Protein AF-A0A9X8DKM7-F1 (afdb_monomer_lite)

Sequence (330 aa):
ERARVASAEARERQKAAEVARRQEEDAAMTLKHSLSTLDSMKTKDLVRKQELALAKEKDKTAAQSKALAEHHAAIKMQGWGRKQLARRRIARIRKEQHAALDALKNEEQRAVLKAKQDKEHARLKMQMLLDEEARAQEQEVRELQLMLKQKELREKQRVEQKKHKDLAARKIQAAGRRYVARRELKQMQRQMEFERQKREKAAKDAAAADVQDEWVEYWDENAQASYYFNIRTQEASWTKPGYTNPTEVAAQLLSYSTALTAHDFQQDNYGASYSPDKGDDVGYFDAGGHYHYYDTTNDTTPSDGWAQYKDEQSGAAYYYNHFTGERYWA

Foldseek 3Di:
DVVVVVVVVVVVVVVVVVVVVVVVVVVVVVVVVVVVVVVVVVVVVVLVVVVVVLVVVVVVLVVVVVVLVVVVVVVVVVVVVVVVVVVVVVVVVVVVLVVVLVPDPDPVVSVVSVVVVVVVVVVVVVVVVVVVVVVVVVVVVVVVVSVVVVVVSVVVVVVSVVVVVVSVVVVVVVVVVVVVVVVVVVVVVVVVVVVVVVVVVVVVVVVLVVVQVQWDWDADPVLRAIWIAGPVVRDIGSDRPSDPPVVVVVVSVVVSPPVDDDDDDDDDDDDDDDDPPDDPWDWDADPVRDTDTDDPPDPDDDPQQKDWDADPVPRFIKIAGPVPRDIGTD

pLDDT: mean 75.58, std 15.11, range [30.59, 92.81]

Organism: Aphanomyces astaci (NCBI:txid112090)

Radius of gyration: 51.84 Å; chains: 1; bounding box: 100×77×155 Å

Structure (mmCIF, N/CA/C/O backbone):
data_AF-A0A9X8DKM7-F1
#
_entry.id   AF-A0A9X8DKM7-F1
#
loop_
_atom_site.group_PDB
_atom_site.id
_atom_site.type_symbol
_atom_site.label_atom_id
_atom_site.label_alt_id
_atom_site.label_comp_id
_atom_site.label_asym_id
_atom_site.label_entity_id
_atom_site.label_seq_id
_atom_site.pdbx_PDB_ins_code
_atom_site.Cartn_x
_atom_site.Cartn_y
_atom_site.Cartn_z
_atom_site.occupancy
_atom_site.B_iso_or_equiv
_atom_site.auth_seq_id
_atom_site.auth_comp_id
_atom_site.auth_asym_id
_atom_site.auth_atom_id
_atom_site.pdbx_PDB_model_num
ATOM 1 N N . GLU A 1 1 ? -49.975 -25.845 62.219 1.00 54.06 1 GLU A N 1
ATOM 2 C CA . GLU A 1 1 ? -48.549 -26.118 61.907 1.00 54.06 1 GLU A CA 1
ATOM 3 C C . GLU A 1 1 ? -48.289 -26.561 60.467 1.00 54.06 1 GLU A C 1
ATOM 5 O O . GLU A 1 1 ? -47.499 -25.907 59.802 1.00 54.06 1 GLU A O 1
ATOM 10 N N . ARG A 1 2 ? -48.985 -27.577 59.928 1.00 55.31 2 ARG A N 1
ATOM 11 C CA . ARG A 1 2 ? -48.775 -28.061 58.541 1.00 55.31 2 ARG A CA 1
ATOM 12 C C . ARG A 1 2 ? -48.868 -26.979 57.448 1.00 55.31 2 ARG A C 1
ATOM 14 O O . ARG A 1 2 ? -48.038 -26.958 56.550 1.00 55.31 2 ARG A O 1
ATOM 21 N N . ALA A 1 3 ? -49.806 -26.033 57.560 1.00 59.06 3 ALA A N 1
ATOM 22 C CA . ALA A 1 3 ? -49.922 -24.906 56.621 1.00 59.06 3 ALA A CA 1
ATOM 23 C C . ALA A 1 3 ? -48.739 -23.913 56.695 1.00 59.06 3 ALA A C 1
ATOM 25 O O . ALA A 1 3 ? -48.371 -23.310 55.691 1.00 59.06 3 ALA A O 1
ATOM 26 N N . ARG A 1 4 ? -48.104 -23.769 57.869 1.00 57.31 4 ARG A N 1
ATOM 27 C CA . ARG A 1 4 ? -46.930 -22.900 58.067 1.00 57.31 4 ARG A CA 1
ATOM 28 C C . ARG A 1 4 ? -45.662 -23.529 57.494 1.00 57.31 4 ARG A C 1
ATOM 30 O O . ARG A 1 4 ? -44.896 -22.835 56.836 1.00 57.31 4 ARG A O 1
ATOM 37 N N . VAL A 1 5 ? -45.483 -24.836 57.690 1.00 65.75 5 VAL A N 1
ATOM 38 C CA . VAL A 1 5 ? -44.368 -25.596 57.100 1.00 65.75 5 VAL A CA 1
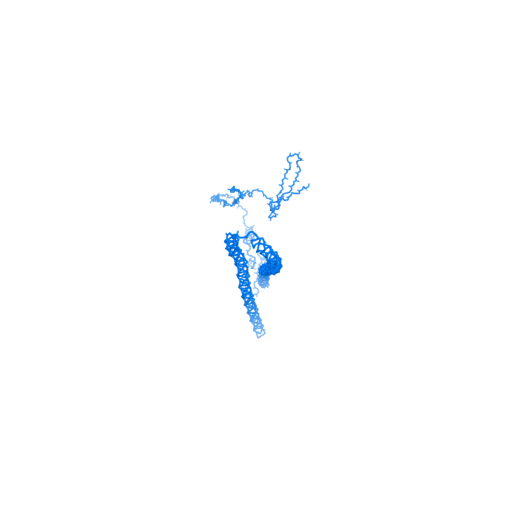ATOM 39 C C . VAL A 1 5 ? -44.466 -25.586 55.572 1.00 65.75 5 VAL A C 1
ATOM 41 O O . VAL A 1 5 ? -43.490 -25.265 54.905 1.00 65.75 5 VAL A O 1
ATOM 44 N N . ALA A 1 6 ? -45.668 -25.785 55.018 1.00 64.56 6 ALA A N 1
ATOM 45 C CA . ALA A 1 6 ? -45.905 -25.691 53.575 1.00 64.56 6 ALA A CA 1
ATOM 46 C C . ALA A 1 6 ? -45.611 -24.286 53.003 1.00 64.56 6 ALA A C 1
ATOM 48 O O . ALA A 1 6 ? -45.046 -24.159 51.919 1.00 64.56 6 ALA A O 1
ATOM 49 N N . SER A 1 7 ? -45.943 -23.222 53.744 1.00 70.38 7 SER A N 1
ATOM 50 C CA . SER A 1 7 ? -45.613 -21.833 53.384 1.00 70.38 7 SER A CA 1
ATOM 51 C C . SER A 1 7 ? -44.103 -21.551 53.435 1.00 70.38 7 SER A C 1
ATOM 53 O O . SER A 1 7 ? -43.576 -20.836 52.582 1.00 70.38 7 SER A O 1
ATOM 55 N N . ALA A 1 8 ? -43.389 -22.096 54.423 1.00 71.75 8 ALA A N 1
ATOM 56 C CA . ALA A 1 8 ? -41.939 -21.940 54.547 1.00 71.75 8 ALA A CA 1
ATOM 57 C C . ALA A 1 8 ? -41.186 -22.693 53.435 1.00 71.75 8 ALA A C 1
ATOM 59 O O . ALA A 1 8 ? -40.309 -22.117 52.793 1.00 71.75 8 ALA A O 1
ATOM 60 N N . GLU A 1 9 ? -41.590 -23.929 53.131 1.00 75.38 9 GLU A N 1
ATOM 61 C CA . GLU A 1 9 ? -41.038 -24.709 52.016 1.00 75.38 9 GLU A CA 1
ATOM 62 C C . GLU A 1 9 ? -41.303 -24.056 50.652 1.00 75.38 9 GLU A C 1
ATOM 64 O O . GLU A 1 9 ? -40.443 -24.083 49.770 1.00 75.38 9 GLU A O 1
ATOM 69 N N . ALA A 1 10 ? -42.470 -23.430 50.464 1.00 75.69 10 ALA A N 1
ATOM 70 C CA . ALA A 1 10 ? -42.774 -22.684 49.245 1.00 75.69 10 ALA A CA 1
ATOM 71 C C . ALA A 1 10 ? -41.853 -21.461 49.070 1.00 75.69 10 ALA A C 1
ATOM 73 O O . ALA A 1 10 ? -41.375 -21.211 47.963 1.00 75.69 10 ALA A O 1
ATOM 74 N N . ARG A 1 11 ? -41.548 -20.736 50.157 1.00 77.00 11 ARG A N 1
ATOM 75 C CA . ARG A 1 11 ? -40.603 -19.602 50.148 1.00 77.00 11 ARG A CA 1
ATOM 76 C C . ARG A 1 11 ? -39.168 -20.049 49.859 1.00 77.00 11 ARG A C 1
ATOM 78 O O . ARG A 1 11 ? -38.483 -19.400 49.076 1.00 77.00 11 ARG A O 1
ATOM 85 N N . GLU A 1 12 ? -38.722 -21.161 50.439 1.00 80.06 12 GLU A N 1
ATOM 86 C CA . GLU A 1 12 ? -37.401 -21.748 50.160 1.00 80.06 12 GLU A CA 1
ATOM 87 C C . GLU A 1 12 ? -37.270 -22.190 48.695 1.00 80.06 12 GLU A C 1
ATOM 89 O O . GLU A 1 12 ? -36.285 -21.862 48.035 1.00 80.06 12 GLU A O 1
ATOM 94 N N . ARG A 1 13 ? -38.301 -22.838 48.134 1.00 83.00 13 ARG A N 1
ATOM 95 C CA . ARG A 1 13 ? -38.330 -23.189 46.704 1.00 83.00 13 ARG A CA 1
ATOM 96 C C . ARG A 1 13 ? -38.289 -21.961 45.797 1.00 83.00 13 ARG A C 1
ATOM 98 O O . ARG A 1 13 ? -37.602 -21.995 44.782 1.00 83.00 13 ARG A O 1
ATOM 105 N N . GLN A 1 14 ? -38.983 -20.881 46.157 1.00 81.44 14 GLN A N 1
ATOM 106 C CA . GLN A 1 14 ? -38.933 -19.624 45.404 1.00 81.44 14 GLN A CA 1
ATOM 107 C C . GLN A 1 14 ? -37.543 -18.981 45.451 1.00 81.44 14 GLN A C 1
ATOM 109 O O . GLN A 1 14 ? -37.033 -18.588 44.405 1.00 81.44 14 GLN A O 1
ATOM 114 N N . LYS A 1 15 ? -36.894 -18.941 46.622 1.00 84.62 15 LYS A N 1
ATOM 115 C CA . LYS A 1 15 ? -35.511 -18.452 46.756 1.00 84.62 15 LYS A CA 1
ATOM 116 C C . LYS A 1 15 ? -34.529 -19.299 45.948 1.00 84.62 15 LYS A C 1
ATOM 118 O O . LYS A 1 15 ? -33.697 -18.751 45.233 1.00 84.62 15 LYS A O 1
ATOM 123 N N . ALA A 1 16 ? -34.641 -20.626 46.023 1.00 85.50 16 ALA A N 1
ATOM 124 C CA . ALA A 1 16 ? -33.794 -21.542 45.264 1.00 85.50 16 ALA A CA 1
ATOM 125 C C . ALA A 1 16 ? -33.987 -21.374 43.747 1.00 85.50 16 ALA A C 1
ATOM 127 O O . ALA A 1 16 ? -33.007 -21.319 43.005 1.00 85.50 16 ALA A O 1
ATOM 128 N N . ALA A 1 17 ? -35.234 -21.220 43.290 1.00 85.94 17 ALA A N 1
ATOM 129 C CA . ALA A 1 17 ? -35.544 -20.939 41.891 1.00 85.94 17 ALA A CA 1
ATOM 130 C C . ALA A 1 17 ? -34.992 -19.575 41.438 1.00 85.94 17 ALA A C 1
ATOM 132 O O . ALA A 1 17 ? -34.474 -19.459 40.330 1.00 85.94 17 ALA A O 1
ATOM 133 N N . GLU A 1 18 ? -35.048 -18.549 42.292 1.00 83.44 18 GLU A N 1
ATOM 134 C CA . GLU A 1 18 ? -34.479 -17.230 41.998 1.00 83.44 18 GLU A CA 1
ATOM 135 C C . GLU A 1 18 ? -32.945 -17.276 41.898 1.00 83.44 18 GLU A C 1
ATOM 137 O O . GLU A 1 18 ? -32.367 -16.673 40.996 1.00 83.44 18 GLU A O 1
ATOM 142 N N . VAL A 1 19 ? -32.277 -18.031 42.777 1.00 87.69 19 VAL A N 1
ATOM 143 C CA . VAL A 1 19 ? -30.821 -18.247 42.723 1.00 87.69 19 VAL A CA 1
ATOM 144 C C . VAL A 1 19 ? -30.420 -18.999 41.455 1.00 87.69 19 VAL A C 1
ATOM 146 O O . VAL A 1 19 ? -29.471 -18.585 40.790 1.00 87.69 19 VAL A O 1
ATOM 149 N N . ALA A 1 20 ? -31.153 -20.050 41.081 1.00 87.69 20 ALA A N 1
ATOM 150 C CA . ALA A 1 20 ? -30.909 -20.778 39.837 1.00 87.69 20 ALA A CA 1
ATOM 151 C C . ALA A 1 20 ? -31.063 -19.860 38.613 1.00 87.69 20 ALA A C 1
ATOM 153 O O . ALA A 1 20 ? -30.181 -19.819 37.758 1.00 87.69 20 ALA A O 1
ATOM 154 N N . ARG A 1 21 ? -32.117 -19.030 38.580 1.00 86.69 21 ARG A N 1
ATOM 155 C CA . ARG A 1 21 ? -32.328 -18.059 37.497 1.00 86.69 21 ARG A CA 1
ATOM 156 C C . ARG A 1 21 ? -31.186 -17.044 37.391 1.00 86.69 21 ARG A C 1
ATOM 158 O O . ARG A 1 21 ? -30.764 -16.716 36.288 1.00 86.69 21 ARG A O 1
ATOM 165 N N . ARG A 1 22 ? -30.647 -16.577 38.524 1.00 82.75 22 ARG A N 1
ATOM 166 C CA . ARG A 1 22 ? -29.469 -15.687 38.556 1.00 82.75 22 ARG A CA 1
ATOM 167 C C . ARG A 1 22 ? -28.222 -16.373 37.998 1.00 82.75 22 ARG A C 1
ATOM 169 O O . ARG A 1 22 ? -27.523 -15.785 37.182 1.00 82.75 22 ARG A O 1
ATOM 176 N N . GLN A 1 23 ? -27.969 -17.623 38.390 1.00 85.38 23 GLN A N 1
ATOM 177 C CA . GLN A 1 23 ? -26.836 -18.398 37.871 1.00 85.38 23 GLN A CA 1
ATOM 178 C C . GLN A 1 23 ? -26.935 -18.614 36.355 1.00 85.38 23 GLN A C 1
ATOM 180 O O . GLN A 1 23 ? -25.929 -18.512 35.654 1.00 85.38 23 GLN A O 1
ATOM 185 N N . GLU A 1 24 ? -28.137 -18.868 35.835 1.00 88.38 24 GLU A N 1
ATOM 186 C CA . GLU A 1 24 ? -28.387 -18.975 34.394 1.00 88.38 24 GLU A CA 1
ATOM 187 C C . GLU A 1 24 ? -28.172 -17.640 33.663 1.00 88.38 24 GLU A C 1
ATOM 189 O O . GLU A 1 24 ? -27.543 -17.615 32.602 1.00 88.38 24 GLU A O 1
ATOM 194 N N . GLU A 1 25 ? -28.641 -16.524 34.229 1.00 84.56 25 GLU A N 1
ATOM 195 C CA . GLU A 1 25 ? -28.419 -15.174 33.692 1.00 84.56 25 GLU A CA 1
ATOM 196 C C . GLU A 1 25 ? -26.912 -14.830 33.644 1.00 84.56 25 GLU A C 1
ATOM 198 O O . GLU A 1 25 ? -26.415 -14.360 32.613 1.00 84.56 25 GLU A O 1
ATOM 203 N N . ASP A 1 26 ? -26.155 -15.150 34.698 1.00 83.56 26 ASP A N 1
ATOM 204 C CA . ASP A 1 26 ? -24.699 -14.956 34.767 1.00 83.56 26 ASP A CA 1
ATOM 205 C C . ASP A 1 26 ? -23.945 -15.860 33.773 1.00 83.56 26 ASP A C 1
ATOM 207 O O . ASP A 1 26 ? -23.042 -15.411 33.051 1.00 83.56 26 ASP A O 1
ATOM 211 N N . ALA A 1 27 ? -24.342 -17.131 33.661 1.00 87.44 27 ALA A N 1
ATOM 212 C CA . ALA A 1 27 ? -23.793 -18.066 32.680 1.00 87.44 27 ALA A CA 1
ATOM 213 C C . ALA A 1 27 ? -24.064 -17.600 31.237 1.00 87.44 27 ALA A C 1
ATOM 215 O O . ALA A 1 27 ? -23.177 -17.633 30.380 1.00 87.44 27 ALA A O 1
ATOM 216 N N . ALA A 1 28 ? -25.259 -17.078 30.956 1.00 85.81 28 ALA A N 1
ATOM 217 C CA . ALA A 1 28 ? -25.587 -16.516 29.650 1.00 85.81 28 ALA A CA 1
ATOM 218 C C . ALA A 1 28 ? -24.753 -15.259 29.335 1.00 85.81 28 ALA A C 1
ATOM 220 O O . ALA A 1 28 ? -24.326 -15.062 28.192 1.00 85.81 28 ALA A O 1
ATOM 221 N N . MET A 1 29 ? -24.483 -14.412 30.332 1.00 82.81 29 MET A N 1
ATOM 222 C CA . MET A 1 29 ? -23.657 -13.211 30.172 1.00 82.81 29 MET A CA 1
ATOM 223 C C . MET A 1 29 ? -22.183 -13.534 29.917 1.00 82.81 29 MET A C 1
ATOM 225 O O . MET A 1 29 ? -21.572 -12.953 29.012 1.00 82.81 29 MET A O 1
ATOM 229 N N . THR A 1 30 ? -21.614 -14.486 30.657 1.00 86.00 30 THR A N 1
ATOM 230 C CA . THR A 1 30 ? -20.235 -14.952 30.434 1.00 86.00 30 THR A CA 1
ATOM 231 C C . THR A 1 30 ? -20.071 -15.570 29.044 1.00 86.00 30 THR A C 1
ATOM 233 O O . THR A 1 30 ? -19.118 -15.239 28.329 1.00 86.00 30 THR A O 1
ATOM 236 N N . LEU A 1 31 ? -21.044 -16.368 28.594 1.00 88.56 31 LEU A N 1
ATOM 237 C CA . LEU A 1 31 ? -21.044 -16.954 27.255 1.00 88.56 31 LEU A CA 1
ATOM 238 C C . LEU A 1 31 ? -21.127 -15.871 26.167 1.00 88.56 31 LEU A C 1
ATOM 240 O O . LEU A 1 31 ? -20.304 -15.865 25.247 1.00 88.56 31 LEU A O 1
ATOM 244 N N . LYS A 1 32 ? -22.026 -14.885 26.299 1.00 83.31 32 LYS A N 1
ATOM 245 C CA . LYS A 1 32 ? -22.100 -13.730 25.380 1.00 83.31 32 LYS A CA 1
ATOM 246 C C . LYS A 1 32 ? -20.781 -12.957 25.306 1.00 83.31 32 LYS A C 1
ATOM 248 O O . LYS A 1 32 ? -20.353 -12.574 24.214 1.00 83.31 32 LYS A O 1
ATOM 253 N N . HIS A 1 33 ? -20.113 -12.748 26.442 1.00 82.56 33 HIS A N 1
ATOM 254 C CA . HIS A 1 33 ? -18.801 -12.105 26.472 1.00 82.56 33 HIS A CA 1
ATOM 255 C C . HIS A 1 33 ? -17.748 -12.929 25.716 1.00 82.56 33 HIS A C 1
ATOM 257 O O . HIS A 1 33 ? -17.021 -12.375 24.891 1.00 82.56 33 HIS A O 1
ATOM 263 N N . SER A 1 34 ? -17.711 -14.248 25.935 1.00 84.75 34 SER A N 1
ATOM 264 C CA . SER A 1 34 ? -16.770 -15.161 25.270 1.00 84.75 34 SER A CA 1
ATOM 265 C C . SER A 1 34 ? -16.951 -15.226 23.743 1.00 84.75 34 SER A C 1
ATOM 267 O O . SER A 1 34 ? -15.975 -15.260 22.995 1.00 84.75 34 SER A O 1
ATOM 269 N N . LEU A 1 35 ? -18.192 -15.163 23.247 1.00 84.00 35 LEU A N 1
ATOM 270 C CA . LEU A 1 35 ? -18.468 -15.106 21.808 1.00 84.00 35 LEU A CA 1
ATOM 271 C C . LEU A 1 35 ? -17.997 -13.777 21.202 1.00 84.00 35 LEU A C 1
ATOM 273 O O . LEU A 1 35 ? -17.335 -13.759 20.164 1.00 84.00 35 LEU A O 1
ATOM 277 N N . SER A 1 36 ? -18.258 -12.663 21.891 1.00 80.88 36 SER A N 1
ATOM 278 C CA . SER A 1 36 ? -17.810 -11.332 21.467 1.00 80.88 36 SER A CA 1
ATOM 279 C C . SER A 1 36 ? -16.280 -11.215 21.414 1.00 80.88 36 SER A C 1
ATOM 281 O O . SER A 1 36 ? -15.724 -10.620 20.482 1.00 80.88 36 SER A O 1
ATOM 283 N N . THR A 1 37 ? -15.563 -11.809 22.376 1.00 80.06 37 THR A N 1
ATOM 284 C CA . THR A 1 37 ? -14.093 -11.838 22.356 1.00 80.06 37 THR A CA 1
ATOM 285 C C . THR A 1 37 ? -13.561 -12.681 21.199 1.00 80.06 37 THR A C 1
ATOM 287 O O . THR A 1 37 ? -12.638 -12.226 20.513 1.00 80.06 37 THR A O 1
ATOM 290 N N . LEU A 1 38 ? -14.175 -13.833 20.915 1.00 83.75 38 LEU A N 1
ATOM 291 C CA . LEU A 1 38 ? -13.818 -14.696 19.787 1.00 83.75 38 LEU A CA 1
ATOM 292 C C . LEU A 1 38 ? -14.014 -13.990 18.433 1.00 83.75 38 LEU A C 1
ATOM 294 O O . LEU A 1 38 ? -13.108 -13.983 17.597 1.00 83.75 38 LEU A O 1
ATOM 298 N N . ASP A 1 39 ? -15.150 -13.325 18.228 1.00 81.50 39 ASP A N 1
ATOM 299 C CA . ASP A 1 39 ? -15.414 -12.538 17.015 1.00 81.50 39 ASP A CA 1
ATOM 300 C C . ASP A 1 39 ? -14.445 -11.355 16.886 1.00 81.50 39 ASP A C 1
ATOM 302 O O . ASP A 1 39 ? -13.927 -11.041 15.807 1.00 81.50 39 ASP A O 1
ATOM 306 N N . SER A 1 40 ? -14.098 -10.732 18.013 1.00 82.19 40 SER A N 1
ATOM 307 C CA . SER A 1 40 ? -13.036 -9.730 18.093 1.00 82.19 40 SER A CA 1
ATOM 308 C C . SER A 1 40 ? -11.669 -10.273 17.648 1.00 82.19 40 SER A C 1
ATOM 310 O O . SER A 1 40 ? -10.909 -9.540 17.015 1.00 82.19 40 SER A O 1
ATOM 312 N N . MET A 1 41 ? -11.320 -11.512 17.995 1.00 81.88 41 MET A N 1
ATOM 313 C CA . MET A 1 41 ? -10.060 -12.136 17.576 1.00 81.88 41 MET A CA 1
ATOM 314 C C . MET A 1 41 ? -10.077 -12.460 16.081 1.00 81.88 41 MET A C 1
ATOM 316 O O . MET A 1 41 ? -9.187 -12.014 15.359 1.00 81.88 41 MET A O 1
ATOM 320 N N . LYS A 1 42 ? -11.145 -13.100 15.585 1.00 87.50 42 LYS A N 1
ATOM 321 C CA . LYS A 1 42 ? -11.315 -13.412 14.154 1.00 87.50 42 LYS A CA 1
ATOM 322 C C . LYS A 1 42 ? -11.223 -12.164 13.275 1.00 87.50 42 LYS A C 1
ATOM 324 O O . LYS A 1 42 ? -10.567 -12.174 12.234 1.00 87.50 42 LYS A O 1
ATOM 329 N N . THR A 1 43 ? -11.844 -11.065 13.704 1.00 84.56 43 THR A N 1
ATOM 330 C CA . THR A 1 43 ? -11.773 -9.783 12.986 1.00 84.56 43 THR A CA 1
ATOM 331 C C . THR A 1 43 ? -10.367 -9.184 12.991 1.00 84.56 43 THR A C 1
ATOM 333 O O . THR A 1 43 ? -9.920 -8.698 11.952 1.00 84.56 43 THR A O 1
ATOM 336 N N . LYS A 1 44 ? -9.630 -9.250 14.109 1.00 85.56 44 LYS A N 1
ATOM 337 C CA . LYS A 1 44 ? -8.221 -8.818 14.162 1.00 85.56 44 LYS A CA 1
ATOM 338 C C . LYS A 1 44 ? -7.336 -9.644 13.229 1.00 85.56 44 LYS A C 1
ATOM 340 O O . LYS A 1 44 ? -6.537 -9.063 12.495 1.00 85.56 44 LYS A O 1
ATOM 345 N N . ASP A 1 45 ? -7.503 -10.962 13.215 1.00 87.81 45 ASP A N 1
ATOM 346 C CA . ASP A 1 45 ? -6.716 -11.857 12.361 1.00 87.81 45 ASP A CA 1
ATOM 347 C C . ASP A 1 45 ? -6.996 -11.620 10.877 1.00 87.81 45 ASP A C 1
ATOM 349 O O . ASP A 1 45 ? -6.069 -11.575 10.065 1.00 87.81 45 ASP A O 1
ATOM 353 N N . LEU A 1 46 ? -8.264 -11.400 10.515 1.00 87.94 46 LEU A N 1
ATOM 354 C CA . LEU A 1 46 ? -8.651 -11.033 9.154 1.00 87.94 46 LEU A CA 1
ATOM 355 C C . LEU A 1 46 ? -7.974 -9.728 8.719 1.00 87.94 46 LEU A C 1
ATOM 357 O O . LEU A 1 46 ? -7.402 -9.656 7.632 1.00 87.94 46 LEU A O 1
ATOM 361 N N . VAL A 1 47 ? -8.002 -8.712 9.581 1.00 87.94 47 VAL A N 1
ATOM 362 C CA . VAL A 1 47 ? -7.361 -7.420 9.320 1.00 87.94 47 VAL A CA 1
ATOM 363 C C . VAL A 1 47 ? -5.846 -7.577 9.184 1.00 87.94 47 VAL A C 1
ATOM 365 O O . VAL A 1 47 ? -5.274 -7.063 8.228 1.00 87.94 47 VAL A O 1
ATOM 368 N N . ARG A 1 48 ? -5.193 -8.356 10.055 1.00 89.69 48 ARG A N 1
ATOM 369 C CA . ARG A 1 48 ? -3.751 -8.638 9.965 1.00 89.69 48 ARG A CA 1
ATOM 370 C C . ARG A 1 48 ? -3.380 -9.332 8.652 1.00 89.69 48 ARG A C 1
ATOM 372 O O . ARG A 1 48 ? -2.386 -8.968 8.026 1.00 89.69 48 ARG A O 1
ATOM 379 N N . LYS A 1 49 ? -4.181 -10.304 8.202 1.00 91.88 49 LYS A N 1
ATOM 380 C CA . LYS A 1 49 ? -3.993 -10.961 6.895 1.00 91.88 49 LYS A CA 1
ATOM 381 C C . LYS A 1 49 ? -4.122 -9.965 5.740 1.00 91.88 49 LYS A C 1
ATOM 383 O O . LYS A 1 49 ? -3.307 -10.005 4.821 1.00 91.88 49 LYS A O 1
ATOM 388 N N . GLN A 1 50 ? -5.100 -9.059 5.799 1.00 88.94 50 GLN A N 1
ATOM 389 C CA . GLN A 1 50 ? -5.273 -8.002 4.797 1.00 88.94 50 GLN A CA 1
ATOM 390 C C . GLN A 1 50 ? -4.092 -7.022 4.781 1.00 88.94 50 GLN A C 1
ATOM 392 O O . GLN A 1 50 ? -3.638 -6.646 3.704 1.00 88.94 50 GLN A O 1
ATOM 397 N N . GLU A 1 51 ? -3.544 -6.656 5.941 1.00 89.50 51 GLU A N 1
ATOM 398 C CA . GLU A 1 51 ? -2.349 -5.805 6.025 1.00 89.50 51 GLU A CA 1
ATOM 399 C C . GLU A 1 51 ? -1.116 -6.471 5.428 1.00 89.50 51 GLU A C 1
ATOM 401 O O . GLU A 1 51 ? -0.406 -5.844 4.648 1.00 89.50 51 GLU A O 1
ATOM 406 N N . LEU A 1 52 ? -0.889 -7.748 5.742 1.00 92.81 52 LEU A N 1
ATOM 407 C CA . LEU A 1 52 ? 0.210 -8.518 5.161 1.00 92.81 52 LEU A CA 1
ATOM 408 C C . LEU A 1 52 ? 0.069 -8.653 3.642 1.00 92.81 52 LEU A C 1
ATOM 410 O O . LEU A 1 52 ? 1.061 -8.549 2.925 1.00 92.81 52 LEU A O 1
ATOM 414 N N . ALA A 1 53 ? -1.149 -8.872 3.141 1.00 90.31 53 ALA A N 1
ATOM 415 C CA . ALA A 1 53 ? -1.406 -8.927 1.706 1.00 90.31 53 ALA A CA 1
ATOM 416 C C . ALA A 1 53 ? -1.119 -7.575 1.033 1.00 90.31 53 ALA A C 1
ATOM 418 O O . ALA A 1 53 ? -0.416 -7.535 0.028 1.00 90.31 53 ALA A O 1
ATOM 419 N N . LEU A 1 54 ? -1.595 -6.471 1.616 1.00 87.38 54 LEU A N 1
ATOM 420 C CA . LEU A 1 54 ? -1.335 -5.128 1.096 1.00 87.38 54 LEU A CA 1
ATOM 421 C C . LEU A 1 54 ? 0.154 -4.753 1.157 1.00 87.38 54 LEU A C 1
ATOM 423 O O . LEU A 1 54 ? 0.652 -4.127 0.228 1.00 87.38 54 LEU A O 1
ATOM 427 N N . ALA A 1 55 ? 0.877 -5.155 2.205 1.00 88.50 55 ALA A N 1
ATOM 428 C CA . ALA A 1 55 ? 2.323 -4.952 2.299 1.00 88.50 55 ALA A CA 1
ATOM 429 C C . ALA A 1 55 ? 3.070 -5.705 1.187 1.00 88.50 55 ALA A C 1
ATOM 431 O O . ALA A 1 55 ? 3.887 -5.115 0.488 1.00 88.50 55 ALA A O 1
ATOM 432 N N . LYS A 1 56 ? 2.714 -6.973 0.939 1.00 92.25 56 LYS A N 1
ATOM 433 C CA . LYS A 1 56 ? 3.294 -7.752 -0.166 1.00 92.25 56 LYS A CA 1
ATOM 434 C C . LYS A 1 56 ? 3.018 -7.123 -1.531 1.00 92.25 56 LYS A C 1
ATOM 436 O O . LYS A 1 56 ? 3.905 -7.113 -2.376 1.00 92.25 56 LYS A O 1
ATOM 441 N N . GLU A 1 57 ? 1.807 -6.620 -1.770 1.00 87.69 57 GLU A N 1
ATOM 442 C CA . GLU A 1 57 ? 1.484 -5.933 -3.030 1.00 87.69 57 GLU A CA 1
ATOM 443 C C . GLU A 1 57 ? 2.266 -4.619 -3.189 1.00 87.69 57 GLU A C 1
ATOM 445 O O . GLU A 1 57 ? 2.813 -4.360 -4.261 1.00 87.69 57 GLU A O 1
ATOM 450 N N . LYS A 1 58 ? 2.449 -3.850 -2.110 1.00 85.75 58 LYS A N 1
ATOM 451 C CA . LYS A 1 58 ? 3.331 -2.672 -2.112 1.00 85.75 58 LYS A CA 1
ATOM 452 C C . LYS A 1 58 ? 4.769 -3.019 -2.486 1.00 85.75 58 LYS A C 1
ATOM 454 O O . LYS A 1 58 ? 5.352 -2.358 -3.342 1.00 85.75 58 LYS A O 1
ATOM 459 N N . ASP A 1 59 ? 5.330 -4.065 -1.889 1.00 88.50 59 ASP A N 1
ATOM 460 C CA . ASP A 1 59 ? 6.696 -4.501 -2.195 1.00 88.50 59 ASP A CA 1
ATOM 461 C C . ASP A 1 59 ? 6.816 -4.958 -3.657 1.00 88.50 59 ASP A C 1
ATOM 463 O O . ASP A 1 59 ? 7.786 -4.629 -4.343 1.00 88.50 59 ASP A O 1
ATOM 467 N N . LYS A 1 60 ? 5.793 -5.650 -4.180 1.00 89.94 60 LYS A N 1
ATOM 468 C CA . LYS A 1 60 ? 5.727 -6.042 -5.596 1.00 89.94 60 LYS A CA 1
ATOM 469 C C . LYS A 1 60 ? 5.680 -4.832 -6.525 1.00 89.94 60 LYS A C 1
ATOM 471 O O . LYS A 1 60 ? 6.429 -4.801 -7.501 1.00 89.94 60 LYS A O 1
ATOM 476 N N . THR A 1 61 ? 4.827 -3.841 -6.257 1.00 85.88 61 THR A N 1
ATOM 477 C CA . THR A 1 61 ? 4.734 -2.639 -7.105 1.00 85.88 61 THR A CA 1
ATOM 478 C C . THR A 1 61 ? 6.013 -1.805 -7.028 1.00 85.88 61 THR A C 1
ATOM 480 O O . THR A 1 61 ? 6.473 -1.290 -8.048 1.00 85.88 61 THR A O 1
ATOM 483 N N . ALA A 1 62 ? 6.655 -1.732 -5.860 1.00 85.94 62 ALA A N 1
ATOM 484 C CA . ALA A 1 62 ? 7.960 -1.099 -5.699 1.00 85.94 62 ALA A CA 1
ATOM 485 C C . ALA A 1 62 ? 9.043 -1.811 -6.531 1.00 85.94 62 ALA A C 1
ATOM 487 O O . ALA A 1 62 ? 9.747 -1.161 -7.308 1.00 85.94 62 ALA A O 1
ATOM 488 N N . ALA A 1 63 ? 9.124 -3.142 -6.456 1.00 90.00 63 ALA A N 1
ATOM 489 C CA . ALA A 1 63 ? 10.058 -3.943 -7.248 1.00 90.00 63 ALA A CA 1
ATOM 490 C C . ALA A 1 63 ? 9.826 -3.784 -8.761 1.00 90.00 63 ALA A C 1
ATOM 492 O O . ALA A 1 63 ? 10.776 -3.571 -9.514 1.00 90.00 63 ALA A O 1
ATOM 493 N N . GLN A 1 64 ? 8.566 -3.803 -9.208 1.00 85.38 64 GLN A N 1
ATOM 494 C CA . GLN A 1 64 ? 8.202 -3.555 -10.608 1.00 85.38 64 GLN A CA 1
ATOM 495 C C . GLN A 1 64 ? 8.626 -2.157 -11.072 1.00 85.38 64 GLN A C 1
ATOM 497 O O . GLN A 1 64 ? 9.160 -2.009 -12.170 1.00 85.38 64 GLN A O 1
ATOM 502 N N . SER A 1 65 ? 8.439 -1.132 -10.235 1.00 85.62 65 SER A N 1
ATOM 503 C CA . SER A 1 65 ? 8.866 0.235 -10.553 1.00 85.62 65 SER A CA 1
ATOM 504 C C . SER A 1 65 ? 10.384 0.338 -10.739 1.00 85.62 65 SER A C 1
ATOM 506 O O . SER A 1 65 ? 10.849 0.972 -11.688 1.00 85.62 65 SER A O 1
ATOM 508 N N . LYS A 1 66 ? 11.152 -0.357 -9.890 1.00 89.62 66 LYS A N 1
ATOM 509 C CA . LYS A 1 66 ? 12.613 -0.412 -9.970 1.00 89.62 66 LYS A CA 1
ATOM 510 C C . LYS A 1 66 ? 13.071 -1.135 -11.238 1.00 89.62 66 LYS A C 1
ATOM 512 O O . LYS A 1 66 ? 13.886 -0.593 -11.976 1.00 89.62 66 LYS A O 1
ATOM 517 N N . ALA A 1 67 ? 12.484 -2.293 -11.539 1.00 87.94 67 ALA A N 1
ATOM 518 C CA . ALA A 1 67 ? 12.797 -3.057 -12.746 1.00 87.94 67 ALA A CA 1
ATOM 519 C C . ALA A 1 67 ? 12.516 -2.255 -14.032 1.00 87.94 67 ALA A C 1
ATOM 521 O O . ALA A 1 67 ? 13.306 -2.280 -14.975 1.00 87.94 67 ALA A O 1
ATOM 522 N N . LEU A 1 68 ? 11.420 -1.487 -14.066 1.00 85.88 68 LEU A N 1
ATOM 523 C CA . LEU A 1 68 ? 11.123 -0.594 -15.191 1.00 85.88 68 LEU A CA 1
ATOM 524 C C . LEU A 1 68 ? 12.163 0.527 -15.331 1.00 85.88 68 LEU A C 1
ATOM 526 O O . LEU A 1 68 ? 12.557 0.852 -16.452 1.00 85.88 68 LEU A O 1
ATOM 530 N N . ALA A 1 69 ? 12.623 1.106 -14.220 1.00 85.25 69 ALA A N 1
ATOM 531 C CA . ALA A 1 69 ? 13.662 2.133 -14.234 1.00 85.25 69 ALA A CA 1
ATOM 532 C C . ALA A 1 69 ? 15.015 1.580 -14.720 1.00 85.25 69 ALA A C 1
ATOM 534 O O . ALA A 1 69 ? 15.685 2.221 -15.531 1.00 85.25 69 ALA A O 1
ATOM 535 N N . GLU A 1 70 ? 15.384 0.374 -14.286 1.00 88.00 70 GLU A N 1
ATOM 536 C CA . GLU A 1 70 ? 16.591 -0.330 -14.737 1.00 88.00 70 GLU A CA 1
ATOM 537 C C . GLU A 1 70 ? 16.535 -0.637 -16.238 1.00 88.00 70 GLU A C 1
ATOM 539 O O . GLU A 1 70 ? 17.483 -0.347 -16.968 1.00 88.00 70 GLU A O 1
ATOM 544 N N . HIS A 1 71 ? 15.400 -1.145 -16.727 1.00 83.31 71 HIS A N 1
ATOM 545 C CA . HIS A 1 71 ? 15.195 -1.397 -18.152 1.00 83.31 71 HIS A CA 1
ATOM 546 C C . HIS A 1 71 ? 15.311 -0.109 -18.985 1.00 83.31 71 HIS A C 1
ATOM 548 O O . HIS A 1 71 ? 15.960 -0.093 -20.032 1.00 83.31 71 HIS A O 1
ATOM 554 N N . HIS A 1 72 ? 14.740 0.997 -18.498 1.00 82.06 72 HIS A N 1
ATOM 555 C CA . HIS A 1 72 ? 14.861 2.308 -19.144 1.00 82.06 72 HIS A CA 1
ATOM 556 C C . HIS A 1 72 ? 16.314 2.794 -19.208 1.00 82.06 72 HIS A C 1
ATOM 558 O O . HIS A 1 72 ? 16.774 3.275 -20.245 1.00 82.06 72 HIS A O 1
ATOM 564 N N . ALA A 1 73 ? 17.069 2.634 -18.118 1.00 86.44 73 ALA A N 1
ATOM 565 C CA . ALA A 1 73 ? 18.490 2.971 -18.080 1.00 86.44 73 ALA A CA 1
ATOM 566 C C . ALA A 1 73 ? 19.310 2.101 -19.050 1.00 86.44 73 ALA A C 1
ATOM 568 O O . ALA A 1 73 ? 20.158 2.620 -19.780 1.00 86.44 73 ALA A O 1
ATOM 569 N N . ALA A 1 74 ? 19.019 0.799 -19.118 1.00 86.19 74 ALA A N 1
ATOM 570 C CA . ALA A 1 74 ? 19.684 -0.128 -20.028 1.00 86.19 74 ALA A CA 1
ATOM 571 C C . ALA A 1 74 ? 19.482 0.263 -21.500 1.00 86.19 74 ALA A C 1
ATOM 573 O O . ALA A 1 74 ? 20.455 0.304 -22.255 1.00 86.19 74 ALA A O 1
ATOM 574 N N . ILE A 1 75 ? 18.257 0.629 -21.900 1.00 82.25 75 ILE A N 1
ATOM 575 C CA . ILE A 1 75 ? 17.969 1.112 -23.261 1.00 82.25 75 ILE A CA 1
ATOM 576 C C . ILE A 1 75 ? 18.822 2.342 -23.593 1.00 82.25 75 ILE A C 1
ATOM 578 O O . ILE A 1 75 ? 19.459 2.385 -24.649 1.00 82.25 75 ILE A O 1
ATOM 582 N N . LYS A 1 76 ? 18.895 3.320 -22.681 1.00 82.06 76 LYS A N 1
ATOM 583 C CA . LYS A 1 76 ? 19.701 4.535 -22.880 1.00 82.06 76 LYS A CA 1
ATOM 584 C C . LYS A 1 76 ? 21.186 4.220 -23.058 1.00 82.06 76 LYS A C 1
ATOM 586 O O . LYS A 1 76 ? 21.820 4.743 -23.977 1.00 82.06 76 LYS A O 1
ATOM 591 N N . MET A 1 77 ? 21.734 3.335 -22.224 1.00 81.38 77 MET A N 1
ATOM 592 C CA . MET A 1 77 ? 23.138 2.923 -22.323 1.00 81.38 77 MET A CA 1
ATOM 593 C C . MET A 1 77 ? 23.431 2.178 -23.629 1.00 81.38 77 MET A C 1
ATOM 595 O O . MET A 1 77 ? 24.417 2.478 -24.307 1.00 81.38 77 MET A O 1
ATOM 599 N N . GLN A 1 78 ? 22.559 1.248 -24.030 1.00 83.44 78 GLN A N 1
ATOM 600 C CA . GLN A 1 78 ? 22.696 0.526 -25.296 1.00 83.44 78 GLN A CA 1
ATOM 601 C C . GLN A 1 78 ? 22.631 1.474 -26.501 1.00 83.44 78 GLN A C 1
ATOM 603 O O . GLN A 1 78 ? 23.433 1.343 -27.430 1.00 83.44 78 GLN A O 1
ATOM 608 N N . GLY A 1 79 ? 21.721 2.454 -26.481 1.00 79.44 79 GLY A N 1
ATOM 609 C CA . GLY A 1 79 ? 21.613 3.482 -27.517 1.00 79.44 79 GLY A CA 1
ATOM 610 C C . GLY A 1 79 ? 22.895 4.307 -27.655 1.00 79.44 79 GLY A C 1
ATOM 611 O O . GLY A 1 79 ? 23.415 4.475 -28.762 1.00 79.44 79 GLY A O 1
ATOM 612 N N . TRP A 1 80 ? 23.464 4.753 -26.531 1.00 84.00 80 TRP A N 1
ATOM 613 C CA . TRP A 1 80 ? 24.732 5.483 -26.520 1.00 84.00 80 TRP A CA 1
ATOM 614 C C . TRP A 1 80 ? 25.895 4.645 -27.074 1.00 84.00 80 TRP A C 1
ATOM 616 O O . TRP A 1 80 ? 26.634 5.114 -27.944 1.00 84.00 80 TRP A O 1
ATOM 626 N N . GLY A 1 81 ? 26.019 3.384 -26.645 1.00 85.06 81 GLY A N 1
ATOM 627 C CA . GLY A 1 81 ? 27.067 2.476 -27.119 1.00 85.06 81 GLY A CA 1
ATOM 628 C C . GLY A 1 81 ? 26.997 2.223 -28.629 1.00 85.06 81 GLY A C 1
ATOM 629 O O . GLY A 1 81 ? 28.006 2.335 -29.331 1.00 85.06 81 GLY A O 1
ATOM 630 N N . ARG A 1 82 ? 25.794 1.970 -29.163 1.00 82.69 82 ARG A N 1
ATOM 631 C CA . ARG A 1 82 ? 25.573 1.794 -30.612 1.00 82.69 82 ARG A CA 1
ATOM 632 C C . ARG A 1 82 ? 25.947 3.049 -31.402 1.00 82.69 82 ARG A C 1
ATOM 634 O O . ARG A 1 82 ? 26.614 2.940 -32.431 1.00 82.69 82 ARG A O 1
ATOM 641 N N . LYS A 1 83 ? 25.593 4.240 -30.903 1.00 82.25 83 LYS A N 1
ATOM 642 C CA . LYS A 1 83 ? 25.942 5.527 -31.530 1.00 82.25 83 LYS A CA 1
ATOM 643 C C . LYS A 1 83 ? 27.456 5.729 -31.620 1.00 82.25 83 LYS A C 1
ATOM 645 O O . LYS A 1 83 ? 27.960 6.155 -32.659 1.00 82.25 83 LYS A O 1
ATOM 650 N N . GLN A 1 84 ? 28.194 5.399 -30.561 1.00 86.56 84 GLN A N 1
ATOM 651 C CA . GLN A 1 84 ? 29.658 5.490 -30.562 1.00 86.56 84 GLN A CA 1
ATOM 652 C C . GLN A 1 84 ? 30.299 4.499 -31.539 1.00 86.56 84 GLN A C 1
ATOM 654 O O . GLN A 1 84 ? 31.204 4.866 -32.293 1.00 86.56 84 GLN A O 1
ATOM 659 N N . LEU A 1 85 ? 29.801 3.260 -31.587 1.00 88.25 85 LEU A N 1
ATOM 660 C CA . LEU A 1 85 ? 30.291 2.251 -32.525 1.00 88.25 85 LEU A CA 1
ATOM 661 C C . LEU A 1 85 ? 30.051 2.669 -33.986 1.00 88.25 85 LEU A C 1
ATOM 663 O O . LEU A 1 85 ? 30.961 2.573 -34.812 1.00 88.25 85 LEU A O 1
ATOM 667 N N . ALA A 1 86 ? 28.862 3.200 -34.291 1.00 80.94 86 ALA A N 1
ATOM 668 C CA . ALA A 1 86 ? 28.522 3.715 -35.616 1.00 80.94 86 ALA A CA 1
ATOM 669 C C . ALA A 1 86 ? 29.445 4.872 -36.034 1.00 80.94 86 ALA A C 1
ATOM 671 O O . ALA A 1 86 ? 29.987 4.854 -37.139 1.00 80.94 86 ALA A O 1
ATOM 672 N N . ARG A 1 87 ? 29.718 5.826 -35.130 1.00 84.06 87 ARG A N 1
ATOM 673 C CA . ARG A 1 87 ? 30.669 6.926 -35.375 1.00 84.06 87 ARG A CA 1
ATOM 674 C C . ARG A 1 87 ? 32.068 6.415 -35.723 1.00 84.06 87 ARG A C 1
ATOM 676 O O . ARG A 1 87 ? 32.656 6.878 -36.699 1.00 84.06 87 ARG A O 1
ATOM 683 N N . ARG A 1 88 ? 32.585 5.428 -34.978 1.00 89.56 88 ARG A N 1
ATOM 684 C CA . ARG A 1 88 ? 33.900 4.816 -35.261 1.00 89.56 88 ARG A CA 1
ATOM 685 C C . ARG A 1 88 ? 33.916 4.092 -36.608 1.00 89.56 88 ARG A C 1
ATOM 687 O O . ARG A 1 88 ? 34.895 4.208 -37.343 1.00 89.56 88 ARG A O 1
ATOM 694 N N . ARG A 1 89 ? 32.839 3.378 -36.953 1.00 86.06 89 ARG A N 1
ATOM 695 C CA . ARG A 1 89 ? 32.711 2.685 -38.245 1.00 86.06 89 ARG A CA 1
ATOM 696 C C . ARG A 1 89 ? 32.695 3.670 -39.416 1.00 86.06 89 ARG A C 1
ATOM 698 O O . ARG A 1 89 ? 33.446 3.478 -40.365 1.00 86.06 89 ARG A O 1
ATOM 705 N N . ILE A 1 90 ? 31.907 4.742 -39.324 1.00 83.75 90 ILE A N 1
ATOM 706 C CA . ILE A 1 90 ? 31.837 5.788 -40.356 1.00 83.75 90 ILE A CA 1
ATOM 707 C C . ILE A 1 90 ? 33.197 6.473 -40.531 1.00 83.75 90 ILE A C 1
ATOM 709 O O . ILE A 1 90 ? 33.631 6.681 -41.660 1.00 83.75 90 ILE A O 1
ATOM 713 N N . ALA A 1 91 ? 33.901 6.784 -39.438 1.00 87.56 91 ALA A N 1
ATOM 714 C CA . ALA A 1 91 ? 35.236 7.378 -39.509 1.00 87.56 91 ALA A CA 1
ATOM 715 C C . ALA A 1 91 ? 36.241 6.474 -40.246 1.00 87.56 91 ALA A C 1
ATOM 717 O O . ALA A 1 91 ? 37.041 6.968 -41.038 1.00 87.56 91 ALA A O 1
ATOM 718 N N . ARG A 1 92 ? 36.167 5.151 -40.034 1.00 90.81 92 ARG A N 1
ATOM 719 C CA . ARG A 1 92 ? 37.005 4.175 -40.745 1.00 90.81 92 ARG A CA 1
ATOM 720 C C . ARG A 1 92 ? 36.699 4.148 -42.244 1.00 90.81 92 ARG A C 1
ATOM 722 O O . ARG A 1 92 ? 37.619 4.309 -43.035 1.00 90.81 92 ARG A O 1
ATOM 729 N N . ILE A 1 93 ? 35.421 4.040 -42.612 1.00 85.50 93 ILE A N 1
ATOM 730 C CA . ILE A 1 93 ? 34.983 4.033 -44.018 1.00 85.50 93 ILE A CA 1
ATOM 731 C C . ILE A 1 93 ? 35.420 5.321 -44.726 1.00 85.50 93 ILE A C 1
ATOM 733 O O . ILE A 1 93 ? 35.957 5.269 -45.826 1.00 85.50 93 ILE A O 1
ATOM 737 N N . ARG A 1 94 ? 35.261 6.484 -44.078 1.00 84.50 94 ARG A N 1
ATOM 738 C CA . ARG A 1 94 ? 35.725 7.768 -44.629 1.00 84.50 94 ARG A CA 1
ATOM 739 C C . ARG A 1 94 ? 37.233 7.776 -44.873 1.00 84.50 94 ARG A C 1
ATOM 741 O O . ARG A 1 94 ? 37.676 8.269 -45.903 1.00 84.50 94 ARG A O 1
ATOM 748 N N . LYS A 1 95 ? 38.021 7.216 -43.950 1.00 89.12 95 LYS A N 1
ATOM 749 C CA . LYS A 1 95 ? 39.480 7.118 -44.098 1.00 89.12 95 LYS A CA 1
ATOM 750 C C . LYS A 1 95 ? 39.876 6.218 -45.275 1.00 89.12 95 LYS A C 1
ATOM 752 O O . LYS A 1 95 ? 40.762 6.588 -46.036 1.00 89.12 95 LYS A O 1
ATOM 757 N N . GLU A 1 96 ? 39.210 5.077 -45.439 1.00 88.44 96 GLU A N 1
ATOM 758 C CA . GLU A 1 96 ? 39.426 4.155 -46.566 1.00 88.44 96 GLU A CA 1
ATOM 759 C C . GLU A 1 96 ? 39.062 4.805 -47.909 1.00 88.44 96 GLU A C 1
ATOM 761 O O . GLU A 1 96 ? 39.814 4.695 -48.874 1.00 88.44 96 GLU A O 1
ATOM 766 N N . GLN A 1 97 ? 37.950 5.543 -47.961 1.00 83.19 97 GLN A N 1
ATOM 767 C CA . GLN A 1 97 ? 37.525 6.276 -49.157 1.00 83.19 97 GLN A CA 1
ATOM 768 C C . GLN A 1 97 ? 38.504 7.391 -49.539 1.00 83.19 97 GLN A C 1
ATOM 770 O O . GLN A 1 97 ? 38.848 7.512 -50.713 1.00 83.19 97 GLN A O 1
ATOM 775 N N . HIS A 1 98 ? 38.994 8.162 -48.560 1.00 83.31 98 HIS A N 1
ATOM 776 C CA . HIS A 1 98 ? 40.040 9.162 -48.793 1.00 83.31 98 HIS A CA 1
ATOM 777 C C . HIS A 1 98 ? 41.324 8.519 -49.332 1.00 83.31 98 HIS A C 1
ATOM 779 O O . HIS A 1 98 ? 41.827 8.951 -50.364 1.00 83.31 98 HIS A O 1
ATOM 785 N N . ALA A 1 99 ? 41.791 7.429 -48.716 1.00 88.06 99 ALA A N 1
ATOM 786 C CA . ALA A 1 99 ? 42.975 6.710 -49.186 1.00 88.06 99 ALA A CA 1
ATOM 787 C C . ALA A 1 99 ? 42.814 6.167 -50.622 1.00 88.06 99 ALA A C 1
ATOM 789 O O . ALA A 1 99 ? 43.752 6.228 -51.413 1.00 88.06 99 ALA A O 1
ATOM 790 N N . ALA A 1 100 ? 41.623 5.675 -50.985 1.00 84.25 100 ALA A N 1
ATOM 791 C CA . ALA A 1 100 ? 41.332 5.199 -52.338 1.00 84.25 100 ALA A CA 1
ATOM 792 C C . ALA A 1 100 ? 41.337 6.329 -53.386 1.00 84.25 100 ALA A C 1
ATOM 794 O O . ALA A 1 100 ? 41.781 6.116 -54.513 1.00 84.25 100 ALA A O 1
ATOM 795 N N . LEU A 1 101 ? 40.866 7.528 -53.024 1.00 81.06 101 LEU A N 1
ATOM 796 C CA . LEU A 1 101 ? 40.917 8.707 -53.896 1.00 81.06 101 LEU A CA 1
ATOM 797 C C . LEU A 1 101 ? 42.338 9.257 -54.063 1.00 81.06 101 LEU A C 1
ATOM 799 O O . LEU A 1 101 ? 42.634 9.807 -55.121 1.00 81.06 101 LEU A O 1
ATOM 803 N N . ASP A 1 102 ? 43.192 9.129 -53.047 1.00 83.81 102 ASP A N 1
ATOM 804 C CA . ASP A 1 102 ? 44.582 9.605 -53.082 1.00 83.81 102 ASP A CA 1
ATOM 805 C C . ASP A 1 102 ? 45.527 8.637 -53.819 1.00 83.81 102 ASP A C 1
ATOM 807 O O . ASP A 1 102 ? 46.566 9.049 -54.328 1.00 83.81 102 ASP A O 1
ATOM 811 N N . ALA A 1 103 ? 45.156 7.357 -53.939 1.00 85.94 103 ALA A N 1
ATOM 812 C CA . ALA A 1 103 ? 45.918 6.353 -54.687 1.00 85.94 103 ALA A CA 1
ATOM 813 C C . ALA A 1 103 ? 45.814 6.505 -56.221 1.00 85.94 103 ALA A C 1
ATOM 815 O O . ALA A 1 103 ? 46.671 6.005 -56.955 1.00 85.94 103 ALA A O 1
ATOM 816 N N . LEU A 1 104 ? 44.774 7.179 -56.723 1.00 83.06 104 LEU A N 1
ATOM 817 C CA . LEU A 1 104 ? 44.564 7.398 -58.155 1.00 83.06 104 LEU A CA 1
ATOM 818 C C . LEU A 1 104 ? 45.333 8.631 -58.645 1.00 83.06 104 LEU A C 1
ATOM 820 O O . LEU A 1 104 ? 45.046 9.753 -58.237 1.00 83.06 104 LEU A O 1
ATOM 824 N N . LYS A 1 105 ? 46.271 8.421 -59.578 1.00 75.81 105 LYS A N 1
ATOM 825 C CA . LYS A 1 105 ? 47.060 9.497 -60.210 1.00 75.81 105 LYS A CA 1
ATOM 826 C C . LYS A 1 105 ? 46.346 10.176 -61.387 1.00 75.81 105 LYS A C 1
ATOM 828 O O . LYS A 1 105 ? 46.632 11.330 -61.674 1.00 75.81 105 LYS A O 1
ATOM 833 N N . ASN A 1 106 ? 45.424 9.476 -62.054 1.00 88.44 106 ASN A N 1
ATOM 834 C CA . ASN A 1 106 ? 44.668 10.001 -63.196 1.00 88.44 106 ASN A CA 1
ATOM 835 C C . ASN A 1 106 ? 43.447 10.805 -62.724 1.00 88.44 106 ASN A C 1
ATOM 837 O O . ASN A 1 106 ? 42.585 10.272 -62.019 1.00 88.44 106 ASN A O 1
ATOM 841 N N . GLU A 1 107 ? 43.342 12.062 -63.157 1.00 80.19 107 GLU A N 1
ATOM 842 C CA . GLU A 1 107 ? 42.293 12.993 -62.714 1.00 80.19 107 GLU A CA 1
ATOM 843 C C . GLU A 1 107 ? 40.882 12.560 -63.136 1.00 80.19 107 GLU A C 1
ATOM 845 O O . GLU A 1 107 ? 39.954 12.601 -62.326 1.00 80.19 107 GLU A O 1
ATOM 850 N N . GLU A 1 108 ? 40.721 12.051 -64.359 1.00 81.81 108 GLU A N 1
ATOM 851 C CA . GLU A 1 108 ? 39.426 11.579 -64.869 1.00 81.81 108 GLU A CA 1
ATOM 852 C C . GLU A 1 108 ? 38.913 10.358 -64.092 1.00 81.81 108 GLU A C 1
ATOM 854 O O . GLU A 1 108 ? 37.749 10.295 -63.690 1.00 81.81 108 GLU A O 1
ATOM 859 N N . GLN A 1 109 ? 39.799 9.403 -63.794 1.00 81.19 109 GLN A N 1
ATOM 860 C CA . GLN A 1 109 ? 39.457 8.213 -63.008 1.00 81.19 109 GLN A CA 1
ATOM 861 C C . GLN A 1 109 ? 39.115 8.580 -61.557 1.00 81.19 109 GLN A C 1
ATOM 863 O O . GLN A 1 109 ? 38.207 7.990 -60.966 1.00 81.19 109 GLN A O 1
ATOM 868 N N . ARG A 1 110 ? 39.788 9.594 -60.995 1.00 82.88 110 ARG A N 1
ATOM 869 C CA . ARG A 1 110 ? 39.488 10.142 -59.666 1.00 82.88 110 ARG A CA 1
ATOM 870 C C . ARG A 1 110 ? 38.118 10.826 -59.633 1.00 82.88 110 ARG A C 1
ATOM 872 O O . ARG A 1 110 ? 37.366 10.608 -58.685 1.00 82.88 110 ARG A O 1
ATOM 879 N N . ALA A 1 111 ? 37.760 11.590 -60.668 1.00 83.62 111 ALA A N 1
ATOM 880 C CA . ALA A 1 111 ? 36.457 12.248 -60.784 1.00 83.62 111 ALA A CA 1
ATOM 881 C C . ALA A 1 111 ? 35.300 11.240 -60.922 1.00 83.62 111 ALA A C 1
ATOM 883 O O . ALA A 1 111 ? 34.289 11.364 -60.226 1.00 83.62 111 ALA A O 1
ATOM 884 N N . VAL A 1 112 ? 35.466 10.199 -61.746 1.00 87.75 112 VAL A N 1
ATOM 885 C CA . VAL A 1 112 ? 34.466 9.127 -61.911 1.00 87.75 112 VAL A CA 1
ATOM 886 C C . VAL A 1 112 ? 34.293 8.319 -60.622 1.00 87.75 112 VAL A C 1
ATOM 888 O O . VAL A 1 112 ? 33.160 8.050 -60.209 1.00 87.75 112 VAL A O 1
ATOM 891 N N . LEU A 1 113 ? 35.393 7.957 -59.946 1.00 85.25 113 LEU A N 1
ATOM 892 C CA . LEU A 1 113 ? 35.323 7.248 -58.666 1.00 85.25 113 LEU A CA 1
ATOM 893 C C . LEU A 1 113 ? 34.640 8.105 -57.595 1.00 85.25 113 LEU A C 1
ATOM 895 O O . LEU A 1 113 ? 33.794 7.591 -56.865 1.00 85.25 113 LEU A O 1
ATOM 899 N N . LYS A 1 114 ? 34.953 9.404 -57.537 1.00 85.44 114 LYS A N 1
ATOM 900 C CA . LYS A 1 114 ? 34.320 10.355 -56.618 1.00 85.44 114 LYS A CA 1
ATOM 901 C C . LYS A 1 114 ? 32.814 10.463 -56.867 1.00 85.44 114 LYS A C 1
ATOM 903 O O . LYS A 1 114 ? 32.044 10.264 -55.937 1.00 85.44 114 LYS A O 1
ATOM 908 N N . ALA A 1 115 ? 32.376 10.643 -58.115 1.00 87.12 115 ALA A N 1
ATOM 909 C CA . ALA A 1 115 ? 30.951 10.699 -58.455 1.00 87.12 115 ALA A CA 1
ATOM 910 C C . ALA A 1 115 ? 30.204 9.397 -58.099 1.00 87.12 115 ALA A C 1
ATOM 912 O O . ALA A 1 115 ? 29.068 9.427 -57.617 1.00 87.12 115 ALA A O 1
ATOM 913 N N . LYS A 1 116 ? 30.850 8.237 -58.287 1.00 87.62 116 LYS A N 1
ATOM 914 C CA . LYS A 1 116 ? 30.300 6.935 -57.881 1.00 87.62 116 LYS A CA 1
ATOM 915 C C . LYS A 1 116 ? 30.194 6.818 -56.357 1.00 87.62 116 LYS A C 1
ATOM 917 O O . LYS A 1 116 ? 29.160 6.380 -55.857 1.00 87.62 116 LYS A O 1
ATOM 922 N N . GLN A 1 117 ? 31.230 7.232 -55.627 1.00 85.06 117 GLN A N 1
ATOM 923 C CA . GLN A 1 117 ? 31.229 7.263 -54.163 1.00 85.06 117 GLN A CA 1
ATOM 924 C C . GLN A 1 117 ? 30.178 8.235 -53.611 1.00 85.06 117 GLN A C 1
ATOM 926 O O . GLN A 1 117 ? 29.507 7.891 -52.643 1.00 85.06 117 GLN A O 1
ATOM 931 N N . ASP A 1 118 ? 29.976 9.392 -54.243 1.00 84.38 118 ASP A N 1
ATOM 932 C CA . ASP A 1 118 ? 28.980 10.392 -53.845 1.00 84.38 118 ASP A CA 1
ATOM 933 C C . ASP A 1 118 ? 27.545 9.878 -54.047 1.00 84.38 118 ASP A C 1
ATOM 935 O O . ASP A 1 118 ? 26.693 10.050 -53.173 1.00 84.38 118 ASP A O 1
ATOM 939 N N . LYS A 1 119 ? 27.277 9.170 -55.155 1.00 87.88 119 LYS A N 1
ATOM 940 C CA . LYS A 1 119 ? 25.975 8.531 -55.414 1.00 87.88 119 LYS A CA 1
ATOM 941 C C . LYS A 1 119 ? 25.670 7.414 -54.411 1.00 87.88 119 LYS A C 1
ATOM 943 O O . LYS A 1 119 ? 24.554 7.338 -53.895 1.00 87.88 119 LYS A O 1
ATOM 948 N N . GLU A 1 120 ? 26.657 6.571 -54.108 1.00 85.12 120 GLU A N 1
ATOM 949 C CA . GLU A 1 120 ? 26.532 5.529 -53.081 1.00 85.12 120 GLU A CA 1
ATOM 950 C C . GLU A 1 120 ? 26.361 6.134 -51.678 1.00 85.12 120 GLU A C 1
ATOM 952 O O . GLU A 1 120 ? 25.508 5.683 -50.915 1.00 85.12 120 GLU A O 1
ATOM 957 N N . HIS A 1 121 ? 27.078 7.214 -51.348 1.00 81.25 121 HIS A N 1
ATOM 958 C CA . HIS A 1 121 ? 26.888 7.952 -50.092 1.00 81.25 121 HIS A CA 1
ATOM 959 C C . HIS A 1 121 ? 25.498 8.561 -49.979 1.00 81.25 121 HIS A C 1
ATOM 961 O O . HIS A 1 121 ? 24.885 8.465 -48.919 1.00 81.25 121 HIS A O 1
ATOM 967 N N . ALA A 1 122 ? 24.980 9.167 -51.048 1.00 84.00 122 ALA A N 1
ATOM 968 C CA . ALA A 1 122 ? 23.630 9.719 -51.060 1.00 84.00 122 ALA A CA 1
ATOM 969 C C . ALA A 1 122 ? 22.581 8.623 -50.817 1.00 84.00 122 ALA A C 1
ATOM 971 O O . ALA A 1 122 ? 21.689 8.798 -49.985 1.00 84.00 122 ALA A O 1
ATOM 972 N N . ARG A 1 123 ? 22.732 7.459 -51.463 1.00 87.75 123 ARG A N 1
ATOM 973 C CA . ARG A 1 123 ? 21.850 6.301 -51.263 1.00 87.75 123 ARG A CA 1
ATOM 974 C C . ARG A 1 123 ? 21.922 5.761 -49.833 1.00 87.75 123 ARG A C 1
ATOM 976 O O . ARG A 1 123 ? 20.885 5.582 -49.199 1.00 87.75 123 ARG A O 1
ATOM 983 N N . LEU A 1 124 ? 23.130 5.544 -49.311 1.00 82.12 124 LEU A N 1
ATOM 984 C CA . LEU A 1 124 ? 23.344 5.069 -47.942 1.00 82.12 124 LEU A CA 1
ATOM 985 C C . LEU A 1 124 ? 22.838 6.071 -46.904 1.00 82.12 124 LEU A C 1
ATOM 987 O O . LEU A 1 124 ? 22.277 5.663 -45.894 1.00 82.12 124 LEU A O 1
ATOM 991 N N . LYS A 1 125 ? 22.988 7.375 -47.152 1.00 81.88 125 LYS A N 1
ATOM 992 C CA . LYS A 1 125 ? 22.470 8.430 -46.276 1.00 81.88 125 LYS A CA 1
ATOM 993 C C . LYS A 1 125 ? 20.944 8.414 -46.230 1.00 81.88 125 LYS A C 1
ATOM 995 O O . LYS A 1 125 ? 20.390 8.485 -45.140 1.00 81.88 125 LYS A O 1
ATOM 1000 N N . MET A 1 126 ? 20.273 8.274 -47.374 1.00 80.69 126 MET A N 1
ATOM 1001 C CA . MET A 1 126 ? 18.811 8.145 -47.419 1.00 80.69 126 MET A CA 1
ATOM 1002 C C . MET A 1 126 ? 18.329 6.880 -46.701 1.00 80.69 126 MET A C 1
ATOM 1004 O O . MET A 1 126 ? 17.401 6.951 -45.904 1.00 80.69 126 MET A O 1
ATOM 1008 N N . GLN A 1 127 ? 18.996 5.743 -46.915 1.00 85.94 127 GLN A N 1
ATOM 1009 C CA . GLN A 1 127 ? 18.678 4.499 -46.210 1.00 85.94 127 GLN A CA 1
ATOM 1010 C C . GLN A 1 127 ? 18.908 4.622 -44.696 1.00 85.94 127 GLN A C 1
ATOM 1012 O O . GLN A 1 127 ? 18.070 4.200 -43.909 1.00 85.94 127 GLN A O 1
ATOM 1017 N N . MET A 1 128 ? 20.010 5.250 -44.279 1.00 80.00 128 MET A N 1
ATOM 1018 C CA . MET A 1 128 ? 20.283 5.510 -42.868 1.00 80.00 128 MET A CA 1
ATOM 1019 C C . MET A 1 128 ? 19.221 6.395 -42.225 1.00 80.00 128 MET A C 1
ATOM 1021 O O . MET A 1 128 ? 18.833 6.097 -41.104 1.00 80.00 128 MET A O 1
ATOM 1025 N N . LEU A 1 129 ? 18.764 7.452 -42.904 1.00 78.62 129 LEU A N 1
ATOM 1026 C CA . LEU A 1 129 ? 17.714 8.332 -42.386 1.00 78.62 129 LEU A CA 1
ATOM 1027 C C . LEU A 1 129 ? 16.395 7.573 -42.198 1.00 78.62 129 LEU A C 1
ATOM 1029 O O . LEU A 1 129 ? 15.791 7.692 -41.139 1.00 78.62 129 LEU A O 1
ATOM 1033 N N . LEU A 1 130 ? 16.004 6.733 -43.162 1.00 83.25 130 LEU A N 1
ATOM 1034 C CA . LEU A 1 130 ? 14.810 5.885 -43.049 1.00 83.25 130 LEU A CA 1
ATOM 1035 C C . LEU A 1 130 ? 14.936 4.861 -41.909 1.00 83.25 130 LEU A C 1
ATOM 1037 O O . LEU A 1 130 ? 14.018 4.704 -41.107 1.00 83.25 130 LEU A O 1
ATOM 1041 N N . ASP A 1 131 ? 16.089 4.199 -41.784 1.00 81.94 131 ASP A N 1
ATOM 1042 C CA . ASP A 1 131 ? 16.336 3.250 -40.695 1.00 81.94 131 ASP A CA 1
ATOM 1043 C C . ASP A 1 131 ? 16.462 3.953 -39.326 1.00 81.94 131 ASP A C 1
ATOM 1045 O O . ASP A 1 131 ? 16.212 3.351 -38.281 1.00 81.94 131 ASP A O 1
ATOM 1049 N N . GLU A 1 132 ? 16.940 5.199 -39.282 1.00 80.50 132 GLU A N 1
ATOM 1050 C CA . GLU A 1 132 ? 16.979 6.032 -38.074 1.00 80.50 132 GLU A CA 1
ATOM 1051 C C . GLU A 1 132 ? 15.575 6.472 -37.663 1.00 80.50 132 GLU A C 1
ATOM 1053 O O . GLU A 1 132 ? 15.249 6.361 -36.484 1.00 80.50 132 GLU A O 1
ATOM 1058 N N . GLU A 1 133 ? 14.735 6.879 -38.612 1.00 77.69 133 GLU A N 1
ATOM 1059 C CA . GLU A 1 133 ? 13.338 7.245 -38.381 1.00 77.69 133 GLU A CA 1
ATOM 1060 C C . GLU A 1 133 ? 12.515 6.043 -37.895 1.00 77.69 133 GLU A C 1
ATOM 1062 O O . GLU A 1 133 ? 11.849 6.135 -36.865 1.00 77.69 133 GLU A O 1
ATOM 1067 N N . ALA A 1 134 ? 12.653 4.874 -38.531 1.00 80.94 134 ALA A N 1
ATOM 1068 C CA . ALA A 1 134 ? 12.004 3.641 -38.077 1.00 80.94 134 ALA A CA 1
ATOM 1069 C C . ALA A 1 134 ? 12.441 3.249 -36.652 1.00 80.94 134 ALA A C 1
ATOM 1071 O O . ALA A 1 134 ? 11.622 2.881 -35.808 1.00 80.94 134 ALA A O 1
ATOM 1072 N N . ARG A 1 135 ? 13.737 3.383 -36.336 1.00 82.12 135 ARG A N 1
ATOM 1073 C CA . ARG A 1 135 ? 14.254 3.127 -34.981 1.00 82.12 135 ARG A CA 1
ATOM 1074 C C . ARG A 1 135 ? 13.796 4.171 -33.967 1.00 82.12 135 ARG A C 1
ATOM 1076 O O . ARG A 1 135 ? 13.596 3.808 -32.810 1.00 82.12 135 ARG A O 1
ATOM 1083 N N . ALA A 1 136 ? 13.650 5.431 -34.370 1.00 77.94 136 ALA A N 1
ATOM 1084 C CA . ALA A 1 136 ? 13.115 6.491 -33.524 1.00 77.94 136 ALA A CA 1
ATOM 1085 C C . ALA A 1 136 ? 11.647 6.211 -33.184 1.00 77.94 136 ALA A C 1
ATOM 1087 O O . ALA A 1 136 ? 11.300 6.193 -32.009 1.00 77.94 136 ALA A O 1
ATOM 1088 N N . GLN A 1 137 ? 10.827 5.849 -34.173 1.00 72.50 137 GLN A N 1
ATOM 1089 C CA . GLN A 1 137 ? 9.434 5.451 -33.956 1.00 72.50 137 GLN A CA 1
ATOM 1090 C C . GLN A 1 137 ? 9.318 4.223 -33.042 1.00 72.50 137 GLN A C 1
ATOM 1092 O O . GLN A 1 137 ? 8.523 4.215 -32.104 1.00 72.50 137 GLN A O 1
ATOM 1097 N N . GLU A 1 138 ? 10.149 3.193 -33.238 1.00 81.94 138 GLU A N 1
ATOM 1098 C CA . GLU A 1 138 ? 10.188 2.045 -32.321 1.00 81.94 138 GLU A CA 1
ATOM 1099 C C . GLU A 1 138 ? 10.570 2.445 -30.886 1.00 81.94 138 GLU A C 1
ATOM 1101 O O . GLU A 1 138 ? 10.044 1.882 -29.921 1.00 81.94 138 GLU A O 1
ATOM 1106 N N . GLN A 1 139 ? 11.504 3.387 -30.726 1.00 79.38 139 GLN A N 1
ATOM 1107 C CA . GLN A 1 139 ? 11.900 3.906 -29.417 1.00 79.38 139 GLN A CA 1
ATOM 1108 C C . GLN A 1 139 ? 10.768 4.700 -28.771 1.00 79.38 139 GLN A C 1
ATOM 1110 O O . GLN A 1 139 ? 10.452 4.432 -27.616 1.00 79.38 139 GLN A O 1
ATOM 1115 N N . GLU A 1 140 ? 10.110 5.587 -29.512 1.00 78.06 140 GLU A N 1
ATOM 1116 C CA . GLU A 1 140 ? 8.952 6.351 -29.044 1.00 78.06 140 GLU A CA 1
ATOM 1117 C C . GLU A 1 140 ? 7.814 5.426 -28.601 1.00 78.06 140 GLU A C 1
ATOM 1119 O O . GLU A 1 140 ? 7.271 5.593 -27.511 1.00 78.06 140 GLU A O 1
ATOM 1124 N N . VAL A 1 141 ? 7.504 4.380 -29.375 1.00 82.19 141 VAL A N 1
ATOM 1125 C CA . VAL A 1 141 ? 6.500 3.374 -28.992 1.00 82.19 141 VAL A CA 1
ATOM 1126 C C . VAL A 1 141 ? 6.901 2.659 -27.699 1.00 82.19 141 VAL A C 1
ATOM 1128 O O . VAL A 1 141 ? 6.068 2.484 -26.806 1.00 82.19 141 VAL A O 1
ATOM 1131 N N . ARG A 1 142 ? 8.173 2.269 -27.548 1.00 82.44 142 ARG A N 1
ATOM 1132 C CA . ARG A 1 142 ? 8.674 1.639 -26.311 1.00 82.44 142 ARG A CA 1
ATOM 1133 C C . ARG A 1 142 ? 8.623 2.592 -25.118 1.00 82.44 142 ARG A C 1
ATOM 1135 O O . ARG A 1 142 ? 8.259 2.167 -24.022 1.00 82.44 142 ARG A O 1
ATOM 1142 N N . GLU A 1 143 ? 8.956 3.864 -25.310 1.00 82.81 143 GLU A N 1
ATOM 1143 C CA . GLU A 1 143 ? 8.882 4.892 -24.270 1.00 82.81 143 GLU A CA 1
ATOM 1144 C C . GLU A 1 143 ? 7.435 5.174 -23.860 1.00 82.81 143 GLU A C 1
ATOM 1146 O O . GLU A 1 143 ? 7.136 5.211 -22.666 1.00 82.81 143 GLU A O 1
ATOM 1151 N N . LEU A 1 144 ? 6.510 5.274 -24.816 1.00 83.31 144 LEU A N 1
ATOM 1152 C CA . LEU A 1 144 ? 5.079 5.412 -24.548 1.00 83.31 144 LEU A CA 1
ATOM 1153 C C . LEU A 1 144 ? 4.533 4.206 -23.778 1.00 83.31 144 LEU A C 1
ATOM 1155 O O . LEU A 1 144 ? 3.816 4.383 -22.794 1.00 83.31 144 LEU A O 1
ATOM 1159 N N . GLN A 1 145 ? 4.916 2.983 -24.155 1.00 86.88 145 GLN A N 1
ATOM 1160 C CA . GLN A 1 145 ? 4.554 1.774 -23.408 1.00 86.88 145 GLN A CA 1
ATOM 1161 C C . GLN A 1 145 ? 5.111 1.786 -21.978 1.00 86.88 145 GLN A C 1
ATOM 1163 O O . GLN A 1 145 ? 4.405 1.409 -21.041 1.00 86.88 145 GLN A O 1
ATOM 1168 N N . LEU A 1 146 ? 6.357 2.230 -21.781 1.00 82.38 146 LEU A N 1
ATOM 1169 C CA . LEU A 1 146 ? 6.942 2.394 -20.447 1.00 82.38 146 LEU A CA 1
ATOM 1170 C C . LEU A 1 146 ? 6.182 3.443 -19.630 1.00 82.38 146 LEU A C 1
ATOM 1172 O O . LEU A 1 146 ? 5.887 3.207 -18.459 1.00 82.38 146 LEU A O 1
ATOM 1176 N N . MET A 1 147 ? 5.811 4.566 -20.244 1.00 83.81 147 MET A N 1
ATOM 1177 C CA . MET A 1 147 ? 5.028 5.623 -19.605 1.00 83.81 147 MET A CA 1
ATOM 1178 C C . MET A 1 147 ? 3.625 5.150 -19.216 1.00 83.81 147 MET A C 1
ATOM 1180 O O . MET A 1 147 ? 3.173 5.449 -18.110 1.00 83.81 147 MET A O 1
ATOM 1184 N N . LEU A 1 148 ? 2.945 4.384 -20.075 1.00 88.69 148 LEU A N 1
ATOM 1185 C CA . LEU A 1 148 ? 1.655 3.765 -19.753 1.00 88.69 148 LEU A CA 1
ATOM 1186 C C . LEU A 1 148 ? 1.792 2.790 -18.582 1.00 88.69 148 LEU A C 1
ATOM 1188 O O . LEU A 1 148 ? 1.077 2.936 -17.595 1.00 88.69 148 LEU A O 1
ATOM 1192 N N . LYS A 1 149 ? 2.783 1.890 -18.615 1.00 85.25 149 LYS A N 1
ATOM 1193 C CA . LYS A 1 149 ? 3.064 0.971 -17.497 1.00 85.25 149 LYS A CA 1
ATOM 1194 C C . LYS A 1 149 ? 3.367 1.711 -16.194 1.00 85.25 149 LYS A C 1
ATOM 1196 O O . LYS A 1 149 ? 2.911 1.298 -15.131 1.00 85.25 149 LYS A O 1
ATOM 1201 N N . GLN A 1 150 ? 4.106 2.819 -16.249 1.00 82.94 150 GLN A N 1
ATOM 1202 C CA . GLN A 1 150 ? 4.348 3.660 -15.075 1.00 82.94 150 GLN A CA 1
ATOM 1203 C C . GLN A 1 150 ? 3.066 4.326 -14.565 1.00 82.94 150 GLN A C 1
ATOM 1205 O O . GLN A 1 150 ? 2.858 4.380 -13.353 1.00 82.94 150 GLN A O 1
ATOM 1210 N N . LYS A 1 151 ? 2.204 4.831 -15.458 1.00 85.25 151 LYS A N 1
ATOM 1211 C CA . LYS A 1 151 ? 0.903 5.409 -15.088 1.00 85.25 151 LYS A CA 1
ATOM 1212 C C . LYS A 1 151 ? -0.003 4.366 -14.432 1.00 85.25 151 LYS A C 1
ATOM 1214 O O . LYS A 1 151 ? -0.505 4.632 -13.345 1.00 85.25 151 LYS A O 1
ATOM 1219 N N . GLU A 1 152 ? -0.130 3.181 -15.024 1.00 87.94 152 GLU A N 1
ATOM 1220 C CA . GLU A 1 152 ? -0.879 2.054 -14.452 1.00 87.94 152 GLU A CA 1
ATOM 1221 C C . GLU A 1 152 ? -0.344 1.665 -13.071 1.00 87.94 152 GLU A C 1
ATOM 1223 O O . GLU A 1 152 ? -1.107 1.440 -12.134 1.00 87.94 152 GLU A O 1
ATOM 1228 N N . LEU A 1 153 ? 0.980 1.611 -12.912 1.00 82.69 153 LEU A N 1
ATOM 1229 C CA . LEU A 1 153 ? 1.601 1.271 -11.636 1.00 82.69 153 LEU A CA 1
ATOM 1230 C C . LEU A 1 153 ? 1.344 2.346 -10.570 1.00 82.69 153 LEU A C 1
ATOM 1232 O O . LEU A 1 153 ? 1.018 2.016 -9.431 1.00 82.69 153 LEU A O 1
ATOM 1236 N N . ARG A 1 154 ? 1.413 3.630 -10.939 1.00 83.31 154 ARG A N 1
ATOM 1237 C CA . ARG A 1 154 ? 1.033 4.744 -10.054 1.00 83.31 154 ARG A CA 1
ATOM 1238 C C . ARG A 1 154 ? -0.441 4.677 -9.663 1.00 83.31 154 ARG A C 1
ATOM 1240 O O . ARG A 1 154 ? -0.780 4.945 -8.513 1.00 83.31 154 ARG A O 1
ATOM 1247 N N . GLU A 1 155 ? -1.321 4.317 -10.589 1.00 88.44 155 GLU A N 1
ATOM 1248 C CA . GLU A 1 155 ? -2.743 4.142 -10.302 1.00 88.44 155 GLU A CA 1
ATOM 1249 C C . GLU A 1 155 ? -2.979 2.981 -9.328 1.00 88.44 155 GLU A C 1
ATOM 1251 O O . GLU A 1 155 ? -3.665 3.164 -8.319 1.00 88.44 155 GLU A O 1
ATOM 1256 N N . LYS A 1 156 ? -2.326 1.830 -9.541 1.00 85.50 156 LYS A N 1
ATOM 1257 C CA . LYS A 1 156 ? -2.354 0.697 -8.599 1.00 85.50 156 LYS A CA 1
ATOM 1258 C C . LYS A 1 156 ? -1.906 1.115 -7.200 1.00 85.50 156 LYS A C 1
ATOM 1260 O O . LYS A 1 156 ? -2.620 0.850 -6.234 1.00 85.50 156 LYS A O 1
ATOM 1265 N N . GLN A 1 157 ? -0.804 1.859 -7.091 1.00 85.50 157 GLN A N 1
ATOM 1266 C CA . GLN A 1 157 ? -0.330 2.397 -5.813 1.00 85.50 157 GLN A CA 1
ATOM 1267 C C . GLN A 1 157 ? -1.359 3.325 -5.150 1.00 85.50 157 GLN A C 1
ATOM 1269 O O . GLN A 1 157 ? -1.579 3.238 -3.942 1.00 85.50 157 GLN A O 1
ATOM 1274 N N . ARG A 1 158 ? -2.041 4.193 -5.911 1.00 88.62 158 ARG A N 1
ATOM 1275 C CA . ARG A 1 158 ? -3.112 5.056 -5.373 1.00 88.62 158 ARG A CA 1
ATOM 1276 C C . ARG A 1 158 ? -4.296 4.242 -4.855 1.00 88.62 158 ARG A C 1
ATOM 1278 O O . ARG A 1 158 ? -4.806 4.529 -3.771 1.00 88.62 158 ARG A O 1
ATOM 1285 N N . VAL A 1 159 ? -4.725 3.227 -5.604 1.00 88.00 159 VAL A N 1
ATOM 1286 C CA . VAL A 1 159 ? -5.805 2.318 -5.191 1.00 88.00 159 VAL A CA 1
ATOM 1287 C C . VAL A 1 159 ? -5.410 1.553 -3.925 1.00 88.00 159 VAL A C 1
ATOM 1289 O O . VAL A 1 159 ? -6.209 1.446 -2.997 1.00 88.00 159 VAL A O 1
ATOM 1292 N N . GLU A 1 160 ? -4.173 1.071 -3.832 1.00 84.50 160 GLU A N 1
ATOM 1293 C CA . GLU A 1 160 ? -3.643 0.415 -2.631 1.00 84.50 160 GLU A CA 1
ATOM 1294 C C . GLU A 1 160 ? -3.576 1.353 -1.424 1.00 84.50 160 GLU A C 1
ATOM 1296 O O . GLU A 1 160 ? -3.964 0.970 -0.319 1.00 84.50 160 GLU A O 1
ATOM 1301 N N . GLN A 1 161 ? -3.140 2.600 -1.614 1.00 84.69 161 GLN A N 1
ATOM 1302 C CA . GLN A 1 161 ? -3.163 3.610 -0.555 1.00 84.69 161 GLN A CA 1
ATOM 1303 C C . GLN A 1 161 ? -4.587 3.877 -0.064 1.00 84.69 161 GLN A C 1
ATOM 1305 O O . GLN A 1 161 ? -4.801 3.994 1.144 1.00 84.69 161 GLN A O 1
ATOM 1310 N N . LYS A 1 162 ? -5.570 3.926 -0.972 1.00 89.81 162 LYS A N 1
ATOM 1311 C CA . LYS A 1 162 ? -6.986 4.035 -0.602 1.00 89.81 162 LYS A CA 1
ATOM 1312 C C . LYS A 1 162 ? -7.429 2.832 0.235 1.00 89.81 162 LYS A C 1
ATOM 1314 O O . LYS A 1 162 ? -7.939 3.031 1.331 1.00 89.81 162 LYS A O 1
ATOM 1319 N N . LYS A 1 163 ? -7.117 1.602 -0.195 1.00 85.75 163 LYS A N 1
ATOM 1320 C CA . LYS A 1 163 ? -7.405 0.375 0.577 1.00 85.75 163 LYS A CA 1
ATOM 1321 C C . LYS A 1 163 ? -6.789 0.408 1.980 1.00 85.75 163 LYS A C 1
ATOM 1323 O O . LYS A 1 163 ? -7.435 0.000 2.941 1.00 85.75 163 LYS A O 1
ATOM 1328 N N . HIS A 1 164 ? -5.565 0.921 2.122 1.00 83.56 164 HIS A N 1
ATOM 1329 C CA . HIS A 1 164 ? -4.932 1.107 3.431 1.00 83.56 164 HIS A CA 1
ATOM 1330 C C . HIS A 1 164 ? -5.682 2.104 4.319 1.00 83.56 164 HIS A C 1
ATOM 1332 O O . HIS A 1 164 ? -5.882 1.830 5.502 1.00 83.56 164 HIS A O 1
ATOM 1338 N N . LYS A 1 165 ? -6.105 3.244 3.761 1.00 87.75 165 LYS A N 1
ATOM 1339 C CA . LYS A 1 165 ? -6.901 4.245 4.487 1.00 87.75 165 LYS A CA 1
ATOM 1340 C C . LYS A 1 165 ? -8.252 3.675 4.913 1.00 87.75 165 LYS A C 1
ATOM 1342 O O . LYS A 1 165 ? -8.631 3.827 6.070 1.00 87.75 165 LYS A O 1
ATOM 1347 N N . ASP A 1 166 ? -8.925 2.950 4.024 1.00 88.50 166 ASP A N 1
ATOM 1348 C CA . ASP A 1 166 ? -10.204 2.298 4.313 1.00 88.50 166 ASP A CA 1
ATOM 1349 C C . ASP A 1 166 ? -10.058 1.259 5.435 1.00 88.50 166 ASP A C 1
ATOM 1351 O O . ASP A 1 166 ? -10.898 1.168 6.333 1.00 88.50 166 ASP A O 1
ATOM 1355 N N . LEU A 1 167 ? -8.961 0.495 5.435 1.00 87.50 167 LEU A N 1
ATOM 1356 C CA . LEU A 1 167 ? -8.666 -0.467 6.494 1.00 87.50 167 LEU A CA 1
ATOM 1357 C C . LEU A 1 167 ? -8.397 0.222 7.840 1.00 87.50 167 LEU A C 1
ATOM 1359 O O . LEU A 1 167 ? -8.911 -0.222 8.868 1.00 87.50 167 LEU A O 1
ATOM 1363 N N . ALA A 1 168 ? -7.642 1.323 7.843 1.00 87.00 168 ALA A N 1
ATOM 1364 C CA . ALA A 1 168 ? -7.415 2.131 9.039 1.00 87.00 168 ALA A CA 1
ATOM 1365 C C . ALA A 1 168 ? -8.730 2.721 9.579 1.00 87.00 168 ALA A C 1
ATOM 1367 O O . ALA A 1 168 ? -9.005 2.623 10.776 1.00 87.00 168 ALA A O 1
ATOM 1368 N N . ALA A 1 169 ? -9.595 3.234 8.701 1.00 88.62 169 ALA A N 1
ATOM 1369 C CA . ALA A 1 169 ? -10.918 3.724 9.074 1.00 88.62 169 ALA A CA 1
ATOM 1370 C C . ALA A 1 169 ? -11.777 2.612 9.699 1.00 88.62 169 ALA A C 1
ATOM 1372 O O . ALA A 1 169 ? -12.367 2.808 10.761 1.00 88.62 169 ALA A O 1
ATOM 1373 N N . ARG A 1 170 ? -11.784 1.405 9.113 1.00 86.69 170 ARG A N 1
ATOM 1374 C CA . ARG A 1 170 ? -12.481 0.238 9.683 1.00 86.69 170 ARG A CA 1
ATOM 1375 C C . ARG A 1 170 ? -11.965 -0.127 11.076 1.00 86.69 170 ARG A C 1
ATOM 1377 O O . ARG A 1 170 ? -12.775 -0.451 11.946 1.00 86.69 170 ARG A O 1
ATOM 1384 N N . LYS A 1 171 ? -10.649 -0.057 11.312 1.00 85.62 171 LYS A N 1
ATOM 1385 C CA . LYS A 1 171 ? -10.050 -0.275 12.643 1.00 85.62 171 LYS A CA 1
ATOM 1386 C C . LYS A 1 171 ? -10.544 0.756 13.658 1.00 85.62 171 LYS A C 1
ATOM 1388 O O . LYS A 1 171 ? -10.964 0.371 14.747 1.00 85.62 171 LYS A O 1
ATOM 1393 N N . ILE A 1 172 ? -10.543 2.037 13.288 1.00 87.12 172 ILE A N 1
ATOM 1394 C CA . ILE A 1 172 ? -11.016 3.134 14.145 1.00 87.12 172 ILE A CA 1
ATOM 1395 C C . ILE A 1 172 ? -12.501 2.954 14.471 1.00 87.12 172 ILE A C 1
ATOM 1397 O O . ILE A 1 172 ? -12.885 2.973 15.637 1.00 87.12 172 ILE A O 1
ATOM 1401 N N . GLN A 1 173 ? -13.334 2.679 13.466 1.00 86.50 173 GLN A N 1
ATOM 1402 C CA . GLN A 1 173 ? -14.760 2.419 13.667 1.00 86.50 173 GLN A CA 1
ATOM 1403 C C . GLN A 1 173 ? -15.004 1.207 14.575 1.00 86.50 173 GLN A C 1
ATOM 1405 O O . GLN A 1 173 ? -15.879 1.244 15.437 1.00 86.50 173 GLN A O 1
ATOM 1410 N N . ALA A 1 174 ? -14.228 0.129 14.421 1.00 81.69 174 ALA A N 1
ATOM 1411 C CA . ALA A 1 174 ? -14.323 -1.034 15.299 1.00 81.69 174 ALA A CA 1
ATOM 1412 C C . ALA A 1 174 ? -13.925 -0.700 16.748 1.00 81.69 174 ALA A C 1
ATOM 1414 O O . ALA A 1 174 ? -14.576 -1.173 17.680 1.00 81.69 174 ALA A O 1
ATOM 1415 N N . ALA A 1 175 ? -12.896 0.127 16.952 1.00 83.88 175 ALA A N 1
ATOM 1416 C CA . ALA A 1 175 ? -12.516 0.616 18.275 1.00 83.88 175 ALA A CA 1
ATOM 1417 C C . ALA A 1 175 ? -13.616 1.499 18.893 1.00 83.88 175 ALA A C 1
ATOM 1419 O O . ALA A 1 175 ? -13.961 1.303 20.060 1.00 83.88 175 ALA A O 1
ATOM 1420 N N . GLY A 1 176 ? -14.223 2.383 18.095 1.00 84.31 176 GLY A N 1
ATOM 1421 C CA . GLY A 1 176 ? -15.368 3.206 18.490 1.00 84.31 176 GLY A CA 1
ATOM 1422 C C . GLY A 1 176 ? -16.577 2.367 18.908 1.00 84.31 176 GLY A C 1
ATOM 1423 O O . GLY A 1 176 ? -17.091 2.543 20.010 1.00 84.31 176 GLY A O 1
ATOM 1424 N N . ARG A 1 177 ? -16.969 1.365 18.107 1.00 81.88 177 ARG A N 1
ATOM 1425 C CA . ARG A 1 177 ? -18.047 0.421 18.468 1.00 81.88 177 ARG A CA 1
ATOM 1426 C C . ARG A 1 177 ? -17.767 -0.304 19.787 1.00 81.88 177 ARG A C 1
ATOM 1428 O O . ARG A 1 177 ? -18.658 -0.428 20.619 1.00 81.88 177 ARG A O 1
ATOM 1435 N N . ARG A 1 178 ? -16.522 -0.738 20.021 1.00 80.56 178 ARG A N 1
ATOM 1436 C CA . ARG A 1 178 ? -16.131 -1.355 21.303 1.00 80.56 178 ARG A CA 1
ATOM 1437 C C . ARG A 1 178 ? -16.210 -0.377 22.472 1.00 80.56 178 ARG A C 1
ATOM 1439 O O . ARG A 1 178 ? -16.533 -0.795 23.578 1.00 80.56 178 ARG A O 1
ATOM 1446 N N . TYR A 1 179 ? -15.870 0.890 22.258 1.00 85.38 179 TYR A N 1
ATOM 1447 C CA . TYR A 1 179 ? -15.991 1.916 23.289 1.00 85.38 179 TYR A CA 1
ATOM 1448 C C . TYR A 1 179 ? -17.457 2.136 23.677 1.00 85.38 179 TYR A C 1
ATOM 1450 O O . TYR A 1 179 ? -17.768 2.083 24.865 1.00 85.38 179 TYR A O 1
ATOM 1458 N N . VAL A 1 180 ? -18.350 2.278 22.691 1.00 86.69 180 VAL A N 1
ATOM 1459 C CA . VAL A 1 180 ? -19.798 2.418 22.920 1.00 86.69 180 VAL A CA 1
ATOM 1460 C C . VAL A 1 180 ? -20.354 1.205 23.668 1.00 86.69 180 VAL A C 1
ATOM 1462 O O . VAL A 1 180 ? -20.931 1.381 24.736 1.00 86.69 180 VAL A O 1
ATOM 1465 N N . ALA A 1 181 ? -20.061 -0.017 23.211 1.00 81.19 181 ALA A N 1
ATOM 1466 C CA . ALA A 1 181 ? -20.521 -1.240 23.874 1.00 81.19 181 ALA A CA 1
ATOM 1467 C C . ALA A 1 181 ? -20.027 -1.358 25.330 1.00 81.19 181 ALA A C 1
ATOM 1469 O O . ALA A 1 181 ? -20.772 -1.764 26.217 1.00 81.19 181 ALA A O 1
ATOM 1470 N N . ARG A 1 182 ? -18.773 -0.969 25.620 1.00 82.44 182 ARG A N 1
ATOM 1471 C CA . ARG A 1 182 ? -18.268 -0.921 27.007 1.00 82.44 182 ARG A CA 1
ATOM 1472 C C . ARG A 1 182 ? -18.970 0.144 27.845 1.00 82.44 182 ARG A C 1
ATOM 1474 O O . ARG A 1 182 ? -19.165 -0.065 29.041 1.00 82.44 182 ARG A O 1
ATOM 1481 N N . ARG A 1 183 ? -19.307 1.289 27.248 1.00 89.25 183 ARG A N 1
ATOM 1482 C CA . ARG A 1 183 ? -20.028 2.371 27.926 1.00 89.25 183 ARG A CA 1
ATOM 1483 C C . ARG A 1 183 ? -21.440 1.925 28.301 1.00 89.25 183 ARG A C 1
ATOM 1485 O O . ARG A 1 183 ? -21.824 2.103 29.451 1.00 89.25 183 ARG A O 1
ATOM 1492 N N . GLU A 1 184 ? -22.153 1.304 27.366 1.00 83.00 184 GLU A N 1
ATOM 1493 C CA . GLU A 1 184 ? -23.488 0.731 27.580 1.00 83.00 184 GLU A CA 1
ATOM 1494 C C . GLU A 1 184 ? -23.460 -0.380 28.631 1.00 83.00 184 GLU A C 1
ATOM 1496 O O . GLU A 1 184 ? -24.265 -0.358 29.555 1.00 83.00 184 GLU A O 1
ATOM 1501 N N . LEU A 1 185 ? -22.477 -1.288 28.580 1.00 81.69 185 LEU A N 1
ATOM 1502 C CA . LEU A 1 185 ? -22.317 -2.333 29.597 1.00 81.69 185 LEU A CA 1
ATOM 1503 C C . LEU A 1 185 ? -22.150 -1.736 31.002 1.00 81.69 185 LEU A C 1
ATOM 1505 O O . LEU A 1 185 ? -22.820 -2.168 31.934 1.00 81.69 185 LEU A O 1
ATOM 1509 N N . LYS A 1 186 ? -21.302 -0.710 31.157 1.00 88.44 186 LYS A N 1
ATOM 1510 C CA . LYS A 1 186 ? -21.128 -0.004 32.439 1.00 88.44 186 LYS A CA 1
ATOM 1511 C C . LYS A 1 186 ? -22.387 0.745 32.882 1.00 88.44 186 LYS A C 1
ATOM 1513 O O . LYS A 1 186 ? -22.573 0.963 34.075 1.00 88.44 186 LYS A O 1
ATOM 1518 N N . GLN A 1 187 ? -23.210 1.221 31.951 1.00 90.50 187 GLN A N 1
ATOM 1519 C CA . GLN A 1 187 ? -24.497 1.843 32.279 1.00 90.50 187 GLN A CA 1
ATOM 1520 C C . GLN A 1 187 ? -25.502 0.789 32.747 1.00 90.50 187 GLN A C 1
ATOM 1522 O O . GLN A 1 187 ? -26.118 0.976 33.789 1.00 90.50 187 GLN A O 1
ATOM 1527 N N . MET A 1 188 ? -25.592 -0.342 32.046 1.00 78.75 188 MET A N 1
ATOM 1528 C CA . MET A 1 188 ? -26.449 -1.466 32.419 1.00 78.75 188 MET A CA 1
ATOM 1529 C C . MET A 1 188 ? -26.045 -2.056 33.775 1.00 78.75 188 MET A C 1
ATOM 1531 O O . MET A 1 188 ? -26.906 -2.298 34.608 1.00 78.75 188 MET A O 1
ATOM 1535 N N . GLN A 1 189 ? -24.745 -2.225 34.043 1.00 81.25 189 GLN A N 1
ATOM 1536 C CA . GLN A 1 189 ? -24.246 -2.664 35.353 1.00 81.25 189 GLN A CA 1
ATOM 1537 C C . GLN A 1 189 ? -24.667 -1.707 36.469 1.00 81.25 189 GLN A C 1
ATOM 1539 O O . GLN A 1 189 ? -25.199 -2.153 37.478 1.00 81.25 189 GLN A O 1
ATOM 1544 N N . ARG A 1 190 ? -24.520 -0.393 36.257 1.00 89.50 190 ARG A N 1
ATOM 1545 C CA . ARG A 1 190 ? -24.982 0.618 37.219 1.00 89.50 190 ARG A CA 1
ATOM 1546 C C . ARG A 1 190 ? -26.495 0.581 37.429 1.00 89.50 190 ARG A C 1
ATOM 1548 O O . ARG A 1 190 ? -26.940 0.719 38.561 1.00 89.50 190 ARG A O 1
ATOM 1555 N N . GLN A 1 191 ? -27.283 0.370 36.374 1.00 85.81 191 GLN A N 1
ATOM 1556 C CA . GLN A 1 191 ? -28.737 0.203 36.490 1.00 85.81 191 GLN A CA 1
ATOM 1557 C C . GLN A 1 191 ? -29.105 -1.062 37.269 1.00 85.81 191 GLN A C 1
ATOM 1559 O O . GLN A 1 191 ? -29.932 -0.995 38.170 1.00 85.81 191 GLN A O 1
ATOM 1564 N N . MET A 1 192 ? -28.453 -2.190 36.980 1.00 78.12 192 MET A N 1
ATOM 1565 C CA . MET A 1 192 ? -28.657 -3.454 37.692 1.00 78.12 192 MET A CA 1
ATOM 1566 C C . MET A 1 192 ? -28.276 -3.338 39.171 1.00 78.12 192 MET A C 1
ATOM 1568 O O . MET A 1 192 ? -29.018 -3.793 40.036 1.00 78.12 192 MET A O 1
ATOM 1572 N N . GLU A 1 193 ? -27.145 -2.703 39.485 1.00 85.44 193 GLU A N 1
ATOM 1573 C CA . GLU A 1 193 ? -26.726 -2.426 40.864 1.00 85.44 193 GLU A CA 1
ATOM 1574 C C . GLU A 1 193 ? -27.704 -1.494 41.575 1.00 85.44 193 GLU A C 1
ATOM 1576 O O . GLU A 1 193 ? -28.054 -1.745 42.725 1.00 85.44 193 GLU A O 1
ATOM 1581 N N . PHE A 1 194 ? -28.189 -0.457 40.890 1.00 90.12 194 PHE A N 1
ATOM 1582 C CA . PHE A 1 194 ? -29.201 0.446 41.424 1.00 90.12 194 PHE A CA 1
ATOM 1583 C C . PHE A 1 194 ? -30.521 -0.282 41.710 1.00 90.12 194 PHE A C 1
ATOM 1585 O O . PHE A 1 194 ? -31.081 -0.135 42.795 1.00 90.12 194 PHE A O 1
ATOM 1592 N N . GLU A 1 195 ? -31.004 -1.119 40.787 1.00 86.88 195 GLU A N 1
ATOM 1593 C CA . GLU A 1 195 ? -32.178 -1.964 41.019 1.00 86.88 195 GLU A CA 1
ATOM 1594 C C . GLU A 1 195 ? -31.954 -2.950 42.167 1.00 86.88 195 GLU A C 1
ATOM 1596 O O . GLU A 1 195 ? -32.857 -3.151 42.982 1.00 86.88 195 GLU A O 1
ATOM 1601 N N . ARG A 1 196 ? -30.752 -3.532 42.274 1.00 79.12 196 ARG A N 1
ATOM 1602 C CA . ARG A 1 196 ? -30.382 -4.425 43.378 1.00 79.12 196 ARG A CA 1
ATOM 1603 C C . ARG A 1 196 ? -30.438 -3.690 44.711 1.00 79.12 196 ARG A C 1
ATOM 1605 O O . ARG A 1 196 ? -31.121 -4.157 45.613 1.00 79.12 196 ARG A O 1
ATOM 1612 N N . GLN A 1 197 ? -29.807 -2.523 44.811 1.00 86.69 197 GLN A N 1
ATOM 1613 C CA . GLN A 1 197 ? -29.846 -1.685 46.011 1.00 86.69 197 GLN A CA 1
ATOM 1614 C C . GLN A 1 197 ? -31.274 -1.256 46.352 1.00 86.69 197 GLN A C 1
ATOM 1616 O O . GLN A 1 197 ? -31.662 -1.285 47.515 1.00 86.69 197 GLN A O 1
ATOM 1621 N N . LYS A 1 198 ? -32.090 -0.912 45.349 1.00 89.62 198 LYS A N 1
ATOM 1622 C CA . LYS A 1 198 ? -33.502 -0.568 45.547 1.00 89.62 198 LYS A CA 1
ATOM 1623 C C . LYS A 1 198 ? -34.303 -1.752 46.094 1.00 89.62 198 LYS A C 1
ATOM 1625 O O . LYS A 1 198 ? -35.100 -1.560 47.006 1.00 89.62 198 LYS A O 1
ATOM 1630 N N . ARG A 1 199 ? -34.091 -2.966 45.573 1.00 79.88 199 ARG A N 1
ATOM 1631 C CA . ARG A 1 199 ? -34.725 -4.195 46.083 1.00 79.88 199 ARG A CA 1
ATOM 1632 C C . ARG A 1 199 ? -34.231 -4.558 47.479 1.00 79.88 199 ARG A C 1
ATOM 1634 O O . ARG A 1 199 ? -35.048 -4.904 48.319 1.00 79.88 199 ARG A O 1
ATOM 1641 N N . GLU A 1 200 ? -32.930 -4.452 47.740 1.00 83.44 200 GLU A N 1
ATOM 1642 C CA . GLU A 1 200 ? -32.346 -4.664 49.070 1.00 83.44 200 GLU A CA 1
ATOM 1643 C C . GLU A 1 200 ? -32.915 -3.668 50.083 1.00 83.44 200 GLU A C 1
ATOM 1645 O O . GLU A 1 200 ? -33.280 -4.063 51.186 1.00 83.44 200 GLU A O 1
ATOM 1650 N N . LYS A 1 201 ? -33.050 -2.392 49.703 1.00 85.75 201 LYS A N 1
ATOM 1651 C CA . LYS A 1 201 ? -33.688 -1.370 50.533 1.00 85.75 201 LYS A CA 1
ATOM 1652 C C . LYS A 1 201 ? -35.161 -1.692 50.772 1.00 85.75 201 LYS A C 1
ATOM 1654 O O . LYS A 1 201 ? -35.564 -1.746 51.920 1.00 85.75 201 LYS A O 1
ATOM 1659 N N . ALA A 1 202 ? -35.932 -2.009 49.732 1.00 83.06 202 ALA A N 1
ATOM 1660 C CA . ALA A 1 202 ? -37.336 -2.396 49.883 1.00 83.06 202 ALA A CA 1
ATOM 1661 C C . ALA A 1 202 ? -37.513 -3.657 50.750 1.00 83.06 202 ALA A C 1
ATOM 1663 O O . ALA A 1 202 ? -38.461 -3.739 51.520 1.00 83.06 202 ALA A O 1
ATOM 1664 N N . ALA A 1 203 ? -36.596 -4.626 50.662 1.00 78.38 203 ALA A N 1
ATOM 1665 C CA . ALA A 1 203 ? -36.594 -5.809 51.518 1.00 78.38 203 ALA A CA 1
ATOM 1666 C C . ALA A 1 203 ? -36.248 -5.468 52.976 1.00 78.38 203 ALA A C 1
ATOM 1668 O O . ALA A 1 203 ? -36.858 -6.028 53.881 1.00 78.38 203 ALA A O 1
ATOM 1669 N N . LYS A 1 204 ? -35.307 -4.542 53.211 1.00 77.94 204 LYS A N 1
ATOM 1670 C CA . LYS A 1 204 ? -35.012 -4.013 54.552 1.00 77.94 204 LYS A CA 1
ATOM 1671 C C . LYS A 1 204 ? -36.193 -3.231 55.122 1.00 77.94 204 LYS A C 1
ATOM 1673 O O . LYS A 1 204 ? -36.539 -3.459 56.271 1.00 77.94 204 LYS A O 1
ATOM 1678 N N . ASP A 1 205 ? -36.825 -2.376 54.324 1.00 77.56 205 ASP A N 1
ATOM 1679 C CA . ASP A 1 205 ? -37.991 -1.585 54.724 1.00 77.56 205 ASP A CA 1
ATOM 1680 C C . ASP A 1 205 ? -39.191 -2.505 55.022 1.00 77.56 205 ASP A C 1
ATOM 1682 O O . ASP A 1 205 ? -39.869 -2.323 56.027 1.00 77.56 205 ASP A O 1
ATOM 1686 N N . ALA A 1 206 ? -39.411 -3.551 54.217 1.00 75.00 206 ALA A N 1
ATOM 1687 C CA . ALA A 1 206 ? -40.439 -4.562 54.474 1.00 75.00 206 ALA A CA 1
ATOM 1688 C C . ALA A 1 206 ? -40.137 -5.408 55.722 1.00 75.00 206 ALA A C 1
ATOM 1690 O O . ALA A 1 206 ? -41.047 -5.703 56.487 1.00 75.00 206 ALA A O 1
ATOM 1691 N N . ALA A 1 207 ? -38.873 -5.775 55.956 1.00 72.75 207 ALA A N 1
ATOM 1692 C CA . ALA A 1 207 ? -38.470 -6.455 57.186 1.00 72.75 207 ALA A CA 1
ATOM 1693 C C . ALA A 1 207 ? -38.620 -5.543 58.415 1.00 72.75 207 ALA A C 1
ATOM 1695 O O . ALA A 1 207 ? -39.026 -6.011 59.471 1.00 72.75 207 ALA A O 1
ATOM 1696 N N . ALA A 1 208 ? -38.333 -4.245 58.286 1.00 71.31 208 ALA A N 1
ATOM 1697 C CA . ALA A 1 208 ? -38.559 -3.268 59.345 1.00 71.31 208 ALA A CA 1
ATOM 1698 C C . ALA A 1 208 ? -40.057 -3.074 59.628 1.00 71.31 208 ALA A C 1
ATOM 1700 O O . ALA A 1 208 ? -40.433 -2.981 60.791 1.00 71.31 208 ALA A O 1
ATOM 1701 N N . ALA A 1 209 ? -40.908 -3.068 58.597 1.00 69.75 209 ALA A N 1
ATOM 1702 C CA . ALA A 1 209 ? -42.361 -3.029 58.753 1.00 69.75 209 ALA A CA 1
ATOM 1703 C C . ALA A 1 209 ? -42.904 -4.295 59.441 1.00 69.75 209 ALA A C 1
ATOM 1705 O O . ALA A 1 209 ? -43.686 -4.173 60.372 1.00 69.75 209 ALA A O 1
ATOM 1706 N N . ASP A 1 210 ? -42.424 -5.488 59.069 1.00 68.81 210 ASP A N 1
ATOM 1707 C CA . ASP A 1 210 ? -42.792 -6.760 59.723 1.00 68.81 210 ASP A CA 1
ATOM 1708 C C . ASP A 1 210 ? -42.390 -6.771 61.213 1.00 68.81 210 ASP A C 1
ATOM 1710 O O . ASP A 1 210 ? -43.123 -7.273 62.059 1.00 68.81 210 ASP A O 1
ATOM 1714 N N . VAL A 1 211 ? -41.252 -6.151 61.558 1.00 68.62 211 VAL A N 1
ATOM 1715 C CA . VAL A 1 211 ? -40.845 -5.942 62.959 1.00 68.62 211 VAL A CA 1
ATOM 1716 C C . VAL A 1 211 ? -41.738 -4.913 63.658 1.00 68.62 211 VAL A C 1
ATOM 1718 O O . VAL A 1 211 ? -42.052 -5.102 64.826 1.00 68.62 211 VAL A O 1
ATOM 1721 N N . GLN A 1 212 ? -42.165 -3.840 62.986 1.00 65.88 212 GLN A N 1
ATOM 1722 C CA . GLN A 1 212 ? -43.072 -2.845 63.575 1.00 65.88 212 GLN A CA 1
ATOM 1723 C C . GLN A 1 212 ? -44.483 -3.399 63.808 1.00 65.88 212 GLN A C 1
ATOM 1725 O O . GLN A 1 212 ? -45.065 -3.110 64.849 1.00 65.88 212 GLN A O 1
ATOM 1730 N N . ASP A 1 213 ? -44.996 -4.234 62.903 1.00 68.81 213 ASP A N 1
ATOM 1731 C CA . ASP A 1 213 ? -46.301 -4.900 63.03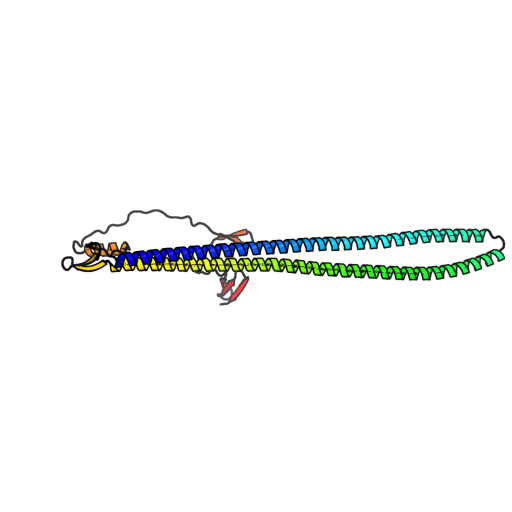4 1.00 68.81 213 ASP A CA 1
ATOM 1732 C C . ASP A 1 213 ? -46.351 -5.880 64.228 1.00 68.81 213 ASP A C 1
ATOM 1734 O O . ASP A 1 213 ? -47.427 -6.269 64.684 1.00 68.81 213 ASP A O 1
ATOM 1738 N N . GLU A 1 214 ? -45.194 -6.269 64.773 1.00 79.75 214 GLU A N 1
ATOM 1739 C CA . GLU A 1 214 ? -45.070 -7.158 65.932 1.00 79.75 214 GLU A CA 1
ATOM 1740 C C . GLU A 1 214 ? -45.145 -6.428 67.289 1.00 79.75 214 GLU A C 1
ATOM 1742 O O . GLU A 1 214 ? -45.350 -7.069 68.323 1.00 79.75 214 GLU A O 1
ATOM 1747 N N . TRP A 1 215 ? -44.994 -5.101 67.316 1.00 81.62 215 TRP A N 1
ATOM 1748 C CA . TRP A 1 215 ? -45.014 -4.309 68.549 1.00 81.62 215 TRP A CA 1
ATOM 1749 C C . TRP A 1 215 ? -46.213 -3.365 68.577 1.00 81.62 215 TRP A C 1
ATOM 1751 O O . TRP A 1 215 ? -46.324 -2.446 67.770 1.00 81.62 215 TRP A O 1
ATOM 1761 N N . VAL A 1 216 ? -47.099 -3.566 69.549 1.00 84.06 216 VAL A N 1
ATOM 1762 C CA . VAL A 1 216 ? -48.324 -2.777 69.722 1.00 84.06 216 VAL A CA 1
ATOM 1763 C C . VAL A 1 216 ? -48.108 -1.732 70.812 1.00 84.06 216 VAL A C 1
ATOM 1765 O O . VAL A 1 216 ? -47.584 -2.044 71.879 1.00 84.06 216 VAL A O 1
ATOM 1768 N N . GLU A 1 217 ? -48.501 -0.489 70.547 1.00 86.31 217 GLU A N 1
ATOM 1769 C CA . GLU A 1 217 ? -48.450 0.596 71.528 1.00 86.31 217 GLU A CA 1
ATOM 1770 C C . GLU A 1 217 ? -49.667 0.534 72.463 1.00 86.31 217 GLU A C 1
ATOM 1772 O O . GLU A 1 217 ? -50.810 0.477 72.008 1.00 86.31 217 GLU A O 1
ATOM 1777 N N . TYR A 1 218 ? -49.415 0.566 73.769 1.00 83.56 218 TYR A N 1
ATOM 1778 C CA . TYR A 1 218 ? -50.423 0.626 74.822 1.00 83.56 218 TYR A CA 1
ATOM 1779 C C . TYR A 1 218 ? -50.163 1.830 75.725 1.00 83.56 218 TYR A C 1
ATOM 1781 O O . TYR A 1 218 ? -49.016 2.182 75.981 1.00 83.56 218 TYR A O 1
ATOM 1789 N N . TRP A 1 219 ? -51.228 2.445 76.238 1.00 85.06 219 TRP A N 1
ATOM 1790 C CA . TRP A 1 219 ? -51.139 3.530 77.214 1.00 85.06 219 TRP A CA 1
ATOM 1791 C C . TRP A 1 219 ? -51.213 2.971 78.639 1.00 85.06 219 TRP A C 1
ATOM 1793 O O . TRP A 1 219 ? -52.165 2.260 78.964 1.00 85.06 219 TRP A O 1
ATOM 1803 N N . ASP A 1 220 ? -50.229 3.286 79.483 1.00 84.19 220 ASP A N 1
ATOM 1804 C CA . ASP A 1 220 ? -50.260 2.972 80.913 1.00 84.19 220 ASP A CA 1
ATOM 1805 C C . ASP A 1 220 ? -50.749 4.195 81.701 1.00 84.19 220 ASP A C 1
ATOM 1807 O O . ASP A 1 220 ? -50.059 5.211 81.809 1.00 84.19 220 ASP A O 1
ATOM 1811 N N . GLU A 1 221 ? -51.953 4.099 82.270 1.00 82.44 221 GLU A N 1
ATOM 1812 C CA . GLU A 1 221 ? -52.544 5.154 83.101 1.00 82.44 221 GLU A CA 1
ATOM 1813 C C . GLU A 1 221 ? -51.732 5.436 84.374 1.00 82.44 221 GLU A C 1
ATOM 1815 O O . GLU A 1 221 ? -51.737 6.563 84.869 1.00 82.44 221 GLU A O 1
ATOM 1820 N N . ASN A 1 222 ? -51.013 4.437 84.892 1.00 78.75 222 ASN A N 1
ATOM 1821 C CA . ASN A 1 222 ? -50.282 4.524 86.152 1.00 78.75 222 ASN A CA 1
ATOM 1822 C C . ASN A 1 222 ? -48.9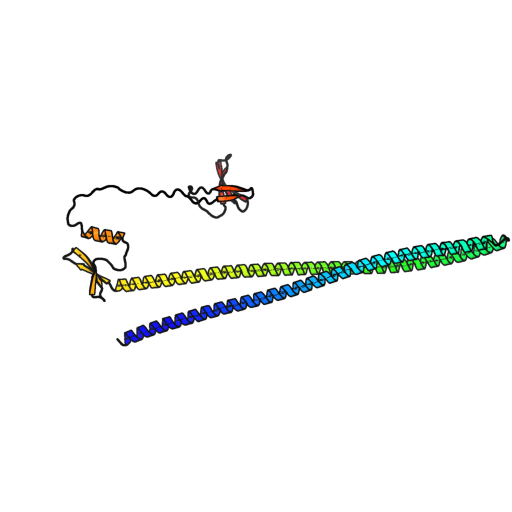09 5.189 85.969 1.00 78.75 222 ASN A C 1
ATOM 1824 O O . ASN A 1 222 ? -48.441 5.900 86.858 1.00 78.75 222 ASN A O 1
ATOM 1828 N N . ALA A 1 223 ? -48.281 4.974 84.811 1.00 76.00 223 ALA A N 1
ATOM 1829 C CA . ALA A 1 223 ? -47.035 5.628 84.414 1.00 76.00 223 ALA A CA 1
ATOM 1830 C C . ALA A 1 223 ? -47.254 6.928 83.612 1.00 76.00 223 ALA A C 1
ATOM 1832 O O . ALA A 1 223 ? -46.294 7.655 83.371 1.00 76.00 223 ALA A O 1
ATOM 1833 N N . GLN A 1 224 ? -48.499 7.215 83.204 1.00 81.56 224 GLN A N 1
ATOM 1834 C CA . GLN A 1 224 ? -48.868 8.305 82.288 1.00 81.56 224 GLN A CA 1
ATOM 1835 C C . GLN A 1 224 ? -48.010 8.341 81.010 1.00 81.56 224 GLN A C 1
ATOM 1837 O O . GLN A 1 224 ? -47.631 9.411 80.530 1.00 81.56 224 GLN A O 1
ATOM 1842 N N . ALA A 1 225 ? -47.698 7.166 80.460 1.00 75.38 225 ALA A N 1
ATOM 1843 C CA . ALA A 1 225 ? -46.849 7.030 79.282 1.00 75.38 225 ALA A CA 1
ATOM 1844 C C . ALA A 1 225 ? -47.231 5.817 78.424 1.00 75.38 225 ALA A C 1
ATOM 1846 O O . ALA A 1 225 ? -47.772 4.824 78.919 1.00 75.38 225 ALA A O 1
ATOM 1847 N N . SER A 1 226 ? -46.909 5.887 77.130 1.00 81.12 226 SER A N 1
ATOM 1848 C CA . SER A 1 226 ? -47.042 4.753 76.214 1.00 81.12 226 SER A CA 1
ATOM 1849 C C . SER A 1 226 ? -45.907 3.741 76.411 1.00 81.12 226 SER A C 1
ATOM 1851 O O . SER A 1 226 ? -44.739 4.129 76.481 1.00 81.12 226 SER A O 1
ATOM 1853 N N . TYR A 1 227 ? -46.227 2.447 76.405 1.00 83.81 227 TYR A N 1
ATOM 1854 C CA . TYR A 1 227 ? -45.255 1.357 76.279 1.00 83.81 227 TYR A CA 1
ATOM 1855 C C . TYR A 1 227 ? -45.542 0.515 75.035 1.00 83.81 227 TYR A C 1
ATOM 1857 O O . TYR A 1 227 ? -46.674 0.427 74.561 1.00 83.81 227 TYR A O 1
ATOM 1865 N N . TYR A 1 228 ? -44.504 -0.120 74.498 1.00 85.06 228 TYR A N 1
ATOM 1866 C CA . TYR A 1 228 ? -44.604 -1.004 73.344 1.00 85.06 228 TYR A CA 1
ATOM 1867 C C . TYR A 1 228 ? -44.558 -2.451 73.823 1.00 85.06 228 TYR A C 1
ATOM 1869 O O . TYR A 1 228 ? -43.617 -2.862 74.504 1.00 85.06 228 TYR A O 1
ATOM 1877 N N . PHE A 1 229 ? -45.567 -3.232 73.458 1.00 81.00 229 PHE A N 1
ATOM 1878 C CA . PHE A 1 229 ? -45.676 -4.641 73.811 1.00 81.00 229 PHE A CA 1
ATOM 1879 C C . PHE A 1 229 ? -45.461 -5.519 72.582 1.00 81.00 229 PHE A C 1
ATOM 1881 O O . PHE A 1 229 ? -46.174 -5.388 71.585 1.00 81.00 229 PHE A O 1
ATOM 1888 N N . ASN A 1 230 ? -44.493 -6.430 72.654 1.00 84.88 230 ASN A N 1
ATOM 1889 C CA . ASN A 1 230 ? -44.268 -7.420 71.612 1.00 84.88 230 ASN A CA 1
ATOM 1890 C C . ASN A 1 230 ? -45.289 -8.551 71.747 1.00 84.88 230 ASN A C 1
ATOM 1892 O O . ASN A 1 230 ? -45.218 -9.367 72.670 1.00 84.88 230 ASN A O 1
ATOM 1896 N N . ILE A 1 231 ? -46.201 -8.660 70.783 1.00 81.75 231 ILE A N 1
ATOM 1897 C CA . ILE A 1 231 ? -47.257 -9.682 70.813 1.00 81.75 231 ILE A CA 1
ATOM 1898 C C . ILE A 1 231 ? -46.739 -11.116 70.591 1.00 81.75 231 ILE A C 1
ATOM 1900 O O . ILE A 1 231 ? -47.468 -12.075 70.850 1.00 81.75 231 ILE A O 1
ATOM 1904 N N . ARG A 1 232 ? -45.494 -11.295 70.129 1.00 76.19 232 ARG A N 1
ATOM 1905 C CA . ARG A 1 232 ? -44.855 -12.598 69.882 1.00 76.19 232 ARG A CA 1
ATOM 1906 C C . ARG A 1 232 ? -43.970 -13.060 71.041 1.00 76.19 232 ARG A C 1
ATOM 1908 O O . ARG A 1 232 ? -44.044 -14.235 71.396 1.00 76.19 232 ARG A O 1
ATOM 1915 N N . THR A 1 233 ? -43.134 -12.185 71.605 1.00 82.69 233 THR A N 1
ATOM 1916 C CA . THR A 1 233 ? -42.219 -12.533 72.715 1.00 82.69 233 THR A CA 1
ATOM 1917 C C . THR A 1 233 ? -42.823 -12.281 74.096 1.00 82.69 233 THR A C 1
ATOM 1919 O O . THR A 1 233 ? -42.284 -12.774 75.082 1.00 82.69 233 THR A O 1
ATOM 1922 N N . GLN A 1 234 ? -43.966 -11.584 74.163 1.00 81.31 234 GLN A N 1
ATOM 1923 C CA . GLN A 1 234 ? -44.608 -11.119 75.402 1.00 81.31 234 GLN A CA 1
ATOM 1924 C C . GLN A 1 234 ? -43.720 -10.181 76.235 1.00 81.31 234 GLN A C 1
ATOM 1926 O O . GLN A 1 234 ? -43.903 -10.043 77.444 1.00 81.31 234 GLN A O 1
ATOM 1931 N N . GLU A 1 235 ? -42.755 -9.529 75.592 1.00 82.69 235 GLU A N 1
ATOM 1932 C CA . GLU A 1 235 ? -41.874 -8.552 76.223 1.00 82.69 235 GLU A CA 1
ATOM 1933 C C . GLU A 1 235 ? -42.482 -7.149 76.124 1.00 82.69 235 GLU A C 1
ATOM 1935 O O . GLU A 1 235 ? -43.051 -6.770 75.099 1.00 82.69 235 GLU A O 1
ATOM 1940 N N . ALA A 1 236 ? -42.336 -6.362 77.189 1.00 84.12 236 ALA A N 1
ATOM 1941 C CA . ALA A 1 236 ? -42.709 -4.952 77.214 1.00 84.12 236 ALA A CA 1
ATOM 1942 C C . ALA A 1 236 ? -41.443 -4.088 77.193 1.00 84.12 236 ALA A C 1
ATOM 1944 O O . ALA A 1 236 ? -40.495 -4.346 77.935 1.00 84.12 236 ALA A O 1
ATOM 1945 N N . SER A 1 237 ? -41.437 -3.056 76.354 1.00 81.81 237 SER A N 1
ATOM 1946 C CA . SER A 1 237 ? -40.354 -2.080 76.261 1.00 81.81 237 SER A CA 1
ATOM 1947 C C . SER A 1 237 ? -40.919 -0.667 76.292 1.00 81.81 237 SER A C 1
ATOM 1949 O O . SER A 1 237 ? -41.892 -0.352 75.609 1.00 81.81 237 SER A O 1
ATOM 1951 N N . TRP A 1 238 ? -40.268 0.212 77.048 1.00 81.75 238 TRP A N 1
ATOM 1952 C CA . TRP A 1 238 ? -40.580 1.643 77.061 1.00 81.75 238 TRP A CA 1
ATOM 1953 C C . TRP A 1 238 ? -40.016 2.380 75.835 1.00 81.75 238 TRP A C 1
ATOM 1955 O O . TRP A 1 238 ? -40.376 3.524 75.582 1.00 81.75 238 TRP A O 1
ATOM 1965 N N . THR A 1 239 ? -39.152 1.732 75.044 1.00 77.69 239 THR A N 1
ATOM 1966 C CA . THR A 1 239 ? -38.591 2.276 73.799 1.00 77.69 239 THR A CA 1
ATOM 1967 C C . THR A 1 239 ? -39.089 1.495 72.588 1.00 77.69 239 THR A C 1
ATOM 1969 O O . THR A 1 239 ? -39.109 0.260 72.598 1.00 77.69 239 THR A O 1
ATOM 1972 N N . LYS A 1 240 ? -39.482 2.215 71.527 1.00 74.38 240 LYS A N 1
ATOM 1973 C CA . LYS A 1 240 ? -40.004 1.616 70.293 1.00 74.38 240 LYS A CA 1
ATOM 1974 C C . LYS A 1 240 ? -38.895 0.858 69.550 1.00 74.38 240 LYS A C 1
ATOM 1976 O O . LYS A 1 240 ? -37.922 1.477 69.111 1.00 74.38 240 LYS A O 1
ATOM 1981 N N . PRO A 1 241 ? -39.025 -0.456 69.339 1.00 68.94 241 PRO A N 1
ATOM 1982 C CA . PRO A 1 241 ? -38.022 -1.215 68.606 1.00 68.94 241 PRO A CA 1
ATOM 1983 C C . PRO A 1 241 ? -38.072 -0.873 67.112 1.00 68.94 241 PRO A C 1
ATOM 1985 O O . PRO A 1 241 ? -39.134 -0.824 66.497 1.00 68.94 241 PRO A O 1
ATOM 1988 N N . GLY A 1 242 ? -36.900 -0.593 66.534 1.00 67.06 242 GLY A N 1
ATOM 1989 C CA . GLY A 1 242 ? -36.740 -0.174 65.135 1.00 67.06 242 GLY A CA 1
ATOM 1990 C C . GLY A 1 242 ? -36.488 1.325 64.923 1.00 67.06 242 GLY A C 1
ATOM 1991 O O . GLY A 1 242 ? -36.068 1.703 63.833 1.00 67.06 242 GLY A O 1
ATOM 1992 N N . TYR A 1 243 ? -36.657 2.167 65.950 1.00 59.25 243 TYR A N 1
ATOM 1993 C CA . TYR A 1 243 ? -36.276 3.585 65.924 1.00 59.25 243 TYR A CA 1
ATOM 1994 C C . TYR A 1 243 ? -35.042 3.802 66.805 1.00 59.25 243 TYR A C 1
ATOM 1996 O O . TYR A 1 243 ? -35.141 4.047 68.001 1.00 59.25 243 TYR A O 1
ATOM 2004 N N . THR 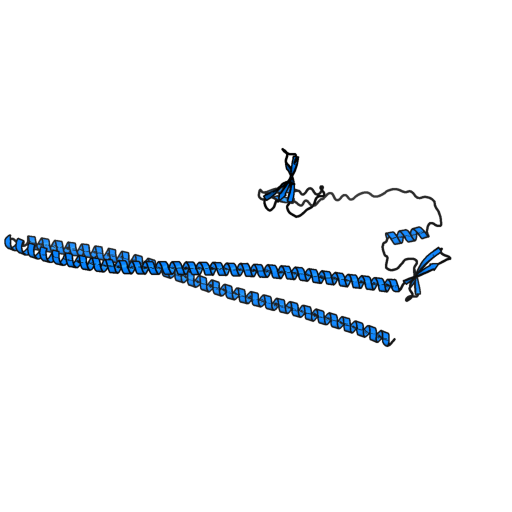A 1 244 ? -33.849 3.674 66.225 1.00 51.72 244 THR A N 1
ATOM 2005 C CA . THR A 1 244 ? -32.573 3.869 66.935 1.00 51.72 244 THR A CA 1
ATOM 2006 C C . THR A 1 244 ? -31.906 5.183 66.531 1.00 51.72 244 THR A C 1
ATOM 2008 O O . THR A 1 244 ? -30.736 5.194 66.150 1.00 51.72 244 THR A O 1
ATOM 2011 N N . ASN A 1 245 ? -32.634 6.298 66.579 1.00 59.66 245 ASN A N 1
ATOM 2012 C CA . ASN A 1 245 ? -31.995 7.612 66.594 1.00 59.66 245 ASN A CA 1
ATOM 2013 C C . ASN A 1 245 ? -31.614 7.920 68.053 1.00 59.66 245 ASN A C 1
ATOM 2015 O O . ASN A 1 245 ? -32.513 8.147 68.864 1.00 59.66 245 ASN A O 1
ATOM 2019 N N . PRO A 1 246 ? -30.321 7.935 68.433 1.00 57.94 246 PRO A N 1
ATOM 2020 C CA . PRO A 1 246 ? -29.911 8.138 69.828 1.00 57.94 246 PRO A CA 1
ATOM 2021 C C . PRO A 1 246 ? -30.421 9.463 70.421 1.00 57.94 246 PRO A C 1
ATOM 2023 O O . PRO A 1 246 ? -30.686 9.538 71.617 1.00 57.94 246 PRO A O 1
ATOM 2026 N N . THR A 1 247 ? -30.636 10.482 69.585 1.00 58.16 247 THR A N 1
ATOM 2027 C CA . THR A 1 247 ? -31.195 11.785 69.974 1.00 58.16 247 THR A CA 1
ATOM 2028 C C . THR A 1 247 ? -32.667 11.707 70.398 1.00 58.16 247 THR A C 1
ATOM 2030 O O . THR A 1 247 ? -33.065 12.374 71.349 1.00 58.16 247 THR A O 1
ATOM 2033 N N . GLU A 1 248 ? -33.479 10.876 69.738 1.00 58.78 248 GLU A N 1
ATOM 2034 C CA . GLU A 1 248 ? -34.903 10.703 70.076 1.00 58.78 248 GLU A CA 1
ATOM 2035 C C . GLU A 1 248 ? -35.077 9.797 71.301 1.00 58.78 248 GLU A C 1
ATOM 2037 O O . GLU A 1 248 ? -35.928 10.062 72.148 1.00 58.78 248 GLU A O 1
ATOM 2042 N N . VAL A 1 249 ? -34.203 8.794 71.455 1.00 58.72 249 VAL A N 1
ATOM 2043 C CA . VAL A 1 249 ? -34.135 7.952 72.662 1.00 58.72 249 VAL A CA 1
ATOM 2044 C C . VAL A 1 249 ? -33.754 8.791 73.886 1.00 58.72 249 VAL A C 1
ATOM 2046 O O . VAL A 1 249 ? -34.362 8.648 74.945 1.00 58.72 249 VAL A O 1
ATOM 2049 N N . ALA A 1 250 ? -32.795 9.714 73.744 1.00 60.59 250 ALA A N 1
ATOM 2050 C CA . ALA A 1 250 ? -32.428 10.644 74.810 1.00 60.59 250 ALA A CA 1
ATOM 2051 C C . ALA A 1 250 ? -33.577 11.604 75.163 1.00 60.59 250 ALA A C 1
ATOM 2053 O O . ALA A 1 250 ? -33.828 11.831 76.343 1.00 60.59 250 ALA A O 1
ATOM 2054 N N . ALA A 1 251 ? -34.310 12.118 74.169 1.00 62.03 251 ALA A N 1
ATOM 2055 C CA . ALA A 1 251 ? -35.465 12.991 74.390 1.00 62.03 251 ALA A CA 1
ATOM 2056 C C . ALA A 1 251 ? -36.636 12.277 75.098 1.00 62.03 251 ALA A C 1
ATOM 2058 O O . ALA A 1 251 ? -37.239 12.859 75.998 1.00 62.03 251 ALA A O 1
ATOM 2059 N N . GLN A 1 252 ? -36.924 11.016 74.752 1.00 58.72 252 GLN A N 1
ATOM 2060 C CA . GLN A 1 252 ? -37.953 10.205 75.427 1.00 58.72 252 GLN A CA 1
ATOM 2061 C C . GLN A 1 252 ? -37.565 9.811 76.861 1.00 58.72 252 GLN A C 1
ATOM 2063 O O . GLN A 1 252 ? -38.424 9.750 77.739 1.00 58.72 252 GLN A O 1
ATOM 2068 N N . LEU A 1 253 ? -36.277 9.582 77.133 1.00 59.19 253 LEU A N 1
ATOM 2069 C CA . LEU A 1 253 ? -35.801 9.341 78.499 1.00 59.19 253 LEU A CA 1
ATOM 2070 C C . LEU A 1 253 ? -35.827 10.624 79.349 1.00 59.19 253 LEU A C 1
ATOM 2072 O O . L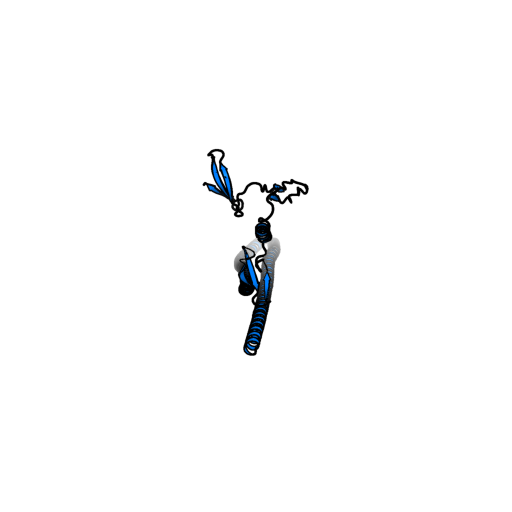EU A 1 253 ? -36.195 10.566 80.522 1.00 59.19 253 LEU A O 1
ATOM 2076 N N . LEU A 1 254 ? -35.518 11.786 78.759 1.00 58.62 254 LEU A N 1
ATOM 2077 C CA . LEU A 1 254 ? -35.602 13.089 79.436 1.00 58.62 254 LEU A CA 1
ATOM 2078 C C . LEU A 1 254 ? -37.045 13.495 79.779 1.00 58.62 254 LEU A C 1
ATOM 2080 O O . LEU A 1 254 ? -37.271 14.125 80.815 1.00 58.62 254 LEU A O 1
ATOM 2084 N N . SER A 1 255 ? -38.029 13.129 78.946 1.00 57.31 255 SER A N 1
ATOM 2085 C CA . SER A 1 255 ? -39.446 13.374 79.261 1.00 57.31 255 SER A CA 1
ATOM 2086 C C . SER A 1 255 ? -39.947 12.510 80.420 1.00 57.31 255 SER A C 1
ATOM 2088 O O . SER A 1 255 ? -40.891 12.894 81.100 1.00 57.31 255 SER A O 1
ATOM 2090 N N . TYR A 1 256 ? -39.301 11.369 80.681 1.00 54.19 256 TYR A N 1
ATOM 2091 C CA . TYR A 1 256 ? -39.615 10.491 81.812 1.00 54.19 256 TYR A CA 1
ATOM 2092 C C . TYR A 1 256 ? -39.029 10.992 83.141 1.00 54.19 256 TYR A C 1
ATOM 2094 O O . TYR A 1 256 ? -39.594 10.747 84.205 1.00 54.19 256 TYR A O 1
ATOM 2102 N N . SER A 1 257 ? -37.897 11.706 83.105 1.00 47.66 257 SER A N 1
ATOM 2103 C CA . SER A 1 257 ? -37.196 12.168 84.311 1.00 47.66 257 SER A CA 1
ATOM 2104 C C . SER A 1 257 ? -37.597 13.568 84.785 1.00 47.66 257 SER A C 1
ATOM 2106 O O . SER A 1 257 ? -37.121 14.012 85.824 1.00 47.66 257 SER A O 1
ATOM 2108 N N . THR A 1 258 ? -38.465 14.284 84.065 1.00 49.03 258 THR A N 1
ATOM 2109 C CA . THR A 1 258 ? -38.827 15.683 84.378 1.00 49.03 258 THR A CA 1
ATOM 2110 C C . THR A 1 258 ? -40.043 15.844 85.302 1.00 49.03 258 THR A C 1
ATOM 2112 O O . THR A 1 258 ? -40.530 16.957 85.483 1.00 49.03 258 THR A O 1
ATOM 2115 N N . ALA A 1 259 ? -40.494 14.772 85.966 1.00 45.06 259 ALA A N 1
ATOM 2116 C CA . ALA A 1 259 ? -41.474 14.852 87.059 1.00 45.06 259 ALA A CA 1
ATOM 2117 C C . ALA A 1 259 ? -40.844 14.946 88.466 1.00 45.06 259 ALA A C 1
ATOM 2119 O O . ALA A 1 259 ? -41.558 15.186 89.437 1.00 45.06 259 ALA A O 1
ATOM 2120 N N . LEU A 1 260 ? -39.519 14.815 88.605 1.00 41.06 260 LEU A N 1
ATOM 2121 C CA . LEU A 1 260 ? -38.828 15.142 89.851 1.00 41.06 260 LEU A CA 1
ATOM 2122 C C . LEU A 1 260 ? -37.625 16.042 89.581 1.00 41.06 260 LEU A C 1
ATOM 2124 O O . LEU A 1 260 ? -36.721 15.710 88.821 1.00 41.06 260 LEU A O 1
ATOM 2128 N N . THR A 1 261 ? -37.603 17.157 90.312 1.00 40.00 261 THR A N 1
ATOM 2129 C CA . THR A 1 261 ? -36.475 18.083 90.481 1.00 40.00 261 THR A CA 1
ATOM 2130 C C . THR A 1 261 ? -36.089 18.906 89.252 1.00 40.00 261 THR A C 1
ATOM 2132 O O . THR A 1 261 ? -35.069 18.707 88.604 1.00 40.00 261 THR A O 1
ATOM 2135 N N . ALA A 1 262 ? -36.867 19.969 89.040 1.00 45.31 262 ALA A N 1
ATOM 2136 C CA . ALA A 1 262 ? -36.291 21.247 88.657 1.00 45.31 262 ALA A CA 1
ATOM 2137 C C . ALA A 1 262 ? -35.312 21.699 89.755 1.00 45.31 262 ALA A C 1
ATOM 2139 O O . ALA A 1 262 ? -35.762 22.122 90.817 1.00 45.31 262 ALA A O 1
ATOM 2140 N N . HIS A 1 263 ? -34.007 21.570 89.520 1.00 36.06 263 HIS A N 1
ATOM 2141 C CA . HIS A 1 263 ? -32.952 22.444 90.049 1.00 36.06 263 HIS A CA 1
ATOM 2142 C C . HIS A 1 263 ? -31.614 22.048 89.424 1.00 36.06 263 HIS A C 1
ATOM 2144 O O . HIS A 1 263 ? -31.279 20.871 89.429 1.00 36.06 263 HIS A O 1
ATOM 2150 N N . ASP A 1 264 ? -30.897 23.057 88.926 1.00 37.69 264 ASP A N 1
ATOM 2151 C CA . ASP A 1 264 ? -29.444 23.119 88.752 1.00 37.69 264 ASP A CA 1
ATOM 2152 C C . ASP A 1 264 ? -28.733 21.920 88.112 1.00 37.69 264 ASP A C 1
ATOM 2154 O O . ASP A 1 264 ? -28.592 20.867 88.707 1.00 37.69 264 ASP A O 1
ATOM 2158 N N . PHE A 1 265 ? -28.147 22.126 86.932 1.00 36.97 265 PHE A N 1
ATOM 2159 C CA . PHE A 1 265 ? -26.688 22.247 86.840 1.00 36.97 265 PHE A CA 1
ATOM 2160 C C . PHE A 1 265 ? -26.309 22.817 85.474 1.00 36.97 265 PHE A C 1
ATOM 2162 O O . PHE A 1 265 ? -26.257 22.151 84.443 1.00 36.97 265 PHE A O 1
ATOM 2169 N N . GLN A 1 266 ? -26.032 24.110 85.515 1.00 45.84 266 GLN A N 1
ATOM 2170 C CA . GLN A 1 266 ? -25.183 24.821 84.585 1.00 45.84 266 GLN A CA 1
ATOM 2171 C C . GLN A 1 266 ? -23.736 24.386 84.866 1.00 45.84 266 GLN A C 1
ATOM 2173 O O . GLN A 1 266 ? -23.239 24.628 85.964 1.00 45.84 266 GLN A O 1
ATOM 2178 N N . GLN A 1 267 ? -23.065 23.729 83.915 1.00 36.12 267 GLN A N 1
ATOM 2179 C CA . GLN A 1 267 ? -21.600 23.651 83.921 1.00 36.12 267 GLN A CA 1
ATOM 2180 C C . GLN A 1 267 ? -21.021 23.361 82.528 1.00 36.12 267 GLN A C 1
ATOM 2182 O O . GLN A 1 267 ? -20.962 22.233 82.052 1.00 36.12 267 GLN A O 1
ATOM 2187 N N . ASP A 1 268 ? -20.676 24.456 81.859 1.00 33.50 268 ASP A N 1
ATOM 2188 C CA . ASP A 1 268 ? -19.388 24.739 81.225 1.00 33.50 268 ASP A CA 1
ATOM 2189 C C . ASP A 1 268 ? -18.443 23.576 80.858 1.00 33.50 268 ASP A C 1
ATOM 2191 O O . ASP A 1 268 ? -17.868 22.896 81.703 1.00 33.50 268 ASP A O 1
ATOM 2195 N N . ASN A 1 269 ? -18.166 23.513 79.551 1.00 52.84 269 ASN A N 1
ATOM 2196 C CA . ASN A 1 269 ? -16.833 23.723 78.972 1.00 52.84 269 ASN A CA 1
ATOM 2197 C C . ASN A 1 269 ? -15.641 23.008 79.640 1.00 52.84 269 ASN A C 1
ATOM 2199 O O . ASN A 1 269 ? -15.047 23.538 80.573 1.00 52.84 269 ASN A O 1
ATOM 2203 N N . TYR A 1 270 ? -15.177 21.915 79.024 1.00 30.64 270 TYR A N 1
ATOM 2204 C CA . TYR A 1 270 ? -13.765 21.516 79.038 1.00 30.64 270 TYR A CA 1
ATOM 2205 C C . TYR A 1 270 ? -13.434 20.646 77.814 1.00 30.64 270 TYR A C 1
ATOM 2207 O O . TYR A 1 270 ? -14.074 19.620 77.595 1.00 30.64 270 TYR A O 1
ATOM 2215 N N . GLY A 1 271 ? -12.390 21.012 77.060 1.00 30.59 271 GLY A N 1
ATOM 2216 C CA . GLY A 1 271 ? -11.660 20.058 76.210 1.00 30.59 271 GLY A CA 1
ATOM 2217 C C . GLY A 1 271 ? -11.398 20.491 74.771 1.00 30.59 271 GLY A C 1
ATOM 2218 O O . GLY A 1 271 ? -12.000 19.976 73.837 1.00 30.59 271 GLY A O 1
ATOM 2219 N N . ALA A 1 272 ? -10.457 21.414 74.603 1.00 30.66 272 ALA A N 1
ATOM 2220 C CA . ALA A 1 272 ? -9.902 21.842 73.329 1.00 30.66 272 ALA A CA 1
ATOM 2221 C C . ALA A 1 272 ? -9.042 20.772 72.617 1.00 30.66 272 ALA A C 1
ATOM 2223 O O . ALA A 1 272 ? -8.565 19.811 73.218 1.00 30.66 272 ALA A O 1
ATOM 2224 N N . SER A 1 273 ? -8.721 21.106 71.361 1.00 35.69 273 SER A N 1
ATOM 2225 C CA . SER A 1 273 ? -7.616 20.625 70.514 1.00 35.69 273 SER A CA 1
ATOM 2226 C C . SER A 1 273 ? -7.872 19.373 69.666 1.00 35.69 273 SER A C 1
ATOM 2228 O O . SER A 1 273 ? -7.771 18.254 70.136 1.00 35.69 273 SER A O 1
ATOM 2230 N N . TYR A 1 274 ? -8.167 19.591 68.381 1.00 31.00 274 TYR A N 1
ATOM 2231 C CA . TYR A 1 274 ? -7.345 19.135 67.250 1.00 31.00 274 TYR A CA 1
ATOM 2232 C C . TYR A 1 274 ? -7.755 19.948 66.015 1.00 31.00 274 TYR A C 1
ATOM 2234 O O . TYR A 1 274 ? -8.838 19.778 65.463 1.00 31.00 274 TYR A O 1
ATOM 2242 N N . SER A 1 275 ? -6.888 20.879 65.624 1.00 41.50 275 SER A N 1
ATOM 2243 C CA . SER A 1 275 ? -6.932 21.543 64.321 1.00 41.50 275 SER A CA 1
ATOM 2244 C C . SER A 1 275 ? -6.309 20.605 63.283 1.00 41.50 275 SER A C 1
ATOM 2246 O O . SER A 1 275 ? -5.180 20.164 63.517 1.00 41.50 275 SER A O 1
ATOM 2248 N N . PRO A 1 276 ? -6.961 20.297 62.148 1.00 42.97 276 PRO A N 1
ATOM 2249 C CA . PRO A 1 276 ? -6.277 19.751 60.995 1.00 42.97 276 PRO A CA 1
ATOM 2250 C C . PRO A 1 276 ? -5.988 20.896 60.018 1.00 42.97 276 PRO A C 1
ATOM 2252 O O . PRO A 1 276 ? -6.643 21.041 58.991 1.00 42.97 276 PRO A O 1
ATOM 2255 N N . ASP A 1 277 ? -4.982 21.710 60.338 1.00 46.84 277 ASP A N 1
ATOM 2256 C CA . ASP A 1 277 ? -4.278 22.479 59.314 1.00 46.84 277 ASP A CA 1
ATOM 2257 C C . ASP A 1 277 ? -3.354 21.516 58.561 1.00 46.84 277 ASP A C 1
ATOM 2259 O O . ASP A 1 277 ? -2.211 21.290 58.952 1.00 46.84 277 ASP A O 1
ATOM 2263 N N . LYS A 1 278 ? -3.933 20.849 57.560 1.00 42.31 278 LYS A N 1
ATOM 2264 C CA . LYS A 1 278 ? -3.289 20.316 56.354 1.00 42.31 278 LYS A CA 1
ATOM 2265 C C . LYS A 1 278 ? -4.396 20.090 55.331 1.00 42.31 278 LYS A C 1
ATOM 2267 O O . LYS A 1 278 ? -4.887 18.977 55.165 1.00 42.31 278 LYS A O 1
ATOM 2272 N N . GLY A 1 279 ? -4.821 21.176 54.691 1.00 41.25 279 GLY A N 1
ATOM 2273 C CA . GLY A 1 279 ? -5.519 21.077 53.418 1.00 41.25 279 GLY A CA 1
ATOM 2274 C C . GLY A 1 279 ? -4.571 20.417 52.424 1.00 41.25 279 GLY A C 1
ATOM 2275 O O . GLY A 1 279 ? -3.488 20.939 52.166 1.00 41.25 279 GLY A O 1
ATOM 2276 N N . ASP A 1 280 ? -4.937 19.232 51.943 1.00 42.03 280 ASP A N 1
ATOM 2277 C CA . ASP A 1 280 ? -4.240 18.575 50.846 1.00 42.03 280 ASP A CA 1
ATOM 2278 C C . ASP A 1 280 ? -4.272 19.509 49.643 1.00 42.03 280 ASP A C 1
ATOM 2280 O O . ASP A 1 280 ? -5.338 19.757 49.070 1.00 42.03 280 ASP A O 1
ATOM 2284 N N . ASP A 1 281 ? -3.106 20.050 49.285 1.00 48.28 281 ASP A N 1
ATOM 2285 C CA . ASP A 1 281 ? -3.029 20.970 48.170 1.00 48.28 281 ASP A CA 1
ATOM 2286 C C . ASP A 1 281 ? -2.993 20.284 46.828 1.00 48.28 281 ASP A C 1
ATOM 2288 O O . ASP A 1 281 ? -2.026 19.672 46.379 1.00 48.28 281 ASP A O 1
ATOM 2292 N N . VAL A 1 282 ? -4.176 20.304 46.241 1.00 49.53 282 VAL A N 1
ATOM 2293 C CA . VAL A 1 282 ? -4.433 19.868 44.895 1.00 49.53 282 VAL A CA 1
ATOM 2294 C C . VAL A 1 282 ? -4.388 21.128 44.032 1.00 49.53 282 VAL A C 1
ATOM 2296 O O . VAL A 1 282 ? -5.031 22.130 44.327 1.00 49.53 282 VAL A O 1
ATOM 2299 N N . GLY A 1 283 ? -3.589 21.079 42.971 1.00 59.00 283 GLY A N 1
ATOM 2300 C CA . GLY A 1 283 ? -3.442 22.121 41.958 1.00 59.00 283 GLY A CA 1
ATOM 2301 C C . GLY A 1 283 ? -3.175 21.481 40.596 1.00 59.00 283 GLY A C 1
ATOM 2302 O O . GLY A 1 283 ? -3.042 20.256 40.494 1.00 59.00 283 GLY A O 1
ATOM 2303 N N . TYR A 1 284 ? -3.124 22.279 39.532 1.00 58.91 284 TYR A N 1
ATOM 2304 C CA . TYR A 1 284 ? -2.790 21.785 38.192 1.00 58.91 284 TYR A CA 1
ATOM 2305 C C . TYR A 1 284 ? -1.770 22.696 37.503 1.00 58.91 284 TYR A C 1
ATOM 2307 O O . TYR A 1 284 ? -1.736 23.905 37.731 1.00 58.91 284 TYR A O 1
ATOM 2315 N N . PHE A 1 285 ? -0.927 22.094 36.662 1.00 50.81 285 PHE A N 1
ATOM 2316 C CA . PHE A 1 285 ? 0.059 22.796 35.842 1.00 50.81 285 PHE A CA 1
ATOM 2317 C C . PHE A 1 285 ? -0.557 23.194 34.505 1.00 50.81 285 PHE A C 1
ATOM 2319 O O . PHE A 1 285 ? -1.089 22.343 33.796 1.00 50.81 285 PHE A O 1
ATOM 2326 N N . ASP A 1 286 ? -0.440 24.458 34.113 1.00 63.44 286 ASP A N 1
ATOM 2327 C CA . ASP A 1 286 ? -0.821 24.856 32.760 1.00 63.44 286 ASP A CA 1
ATOM 2328 C C . ASP A 1 286 ? 0.186 24.363 31.699 1.00 63.44 286 ASP A C 1
ATOM 2330 O O . ASP A 1 286 ? 1.263 23.839 31.995 1.00 63.44 286 ASP A O 1
ATOM 2334 N N . ALA A 1 287 ? -0.165 24.530 30.420 1.00 45.12 287 ALA A N 1
ATOM 2335 C CA . ALA A 1 287 ? 0.693 24.149 29.295 1.00 45.12 287 ALA A CA 1
ATOM 2336 C C . ALA A 1 287 ? 2.020 24.944 29.228 1.00 45.12 287 ALA A C 1
ATOM 2338 O O . ALA A 1 287 ? 2.907 24.573 28.459 1.00 45.12 287 ALA A O 1
ATOM 2339 N N . GLY A 1 288 ? 2.159 26.016 30.019 1.00 62.16 288 GLY A N 1
ATOM 2340 C CA . GLY A 1 288 ? 3.382 26.797 30.208 1.00 62.16 288 GLY A CA 1
ATOM 2341 C C . GLY A 1 288 ? 4.208 26.374 31.430 1.00 62.16 288 GLY A C 1
ATOM 2342 O O . GLY A 1 288 ? 5.288 26.923 31.641 1.00 62.16 288 GLY A O 1
ATOM 2343 N N . GLY A 1 289 ? 3.743 25.391 32.209 1.00 53.53 289 GLY A N 1
ATOM 2344 C CA . GLY A 1 289 ? 4.426 24.880 33.396 1.00 53.53 289 GLY A CA 1
ATOM 2345 C C . GLY A 1 289 ? 4.219 25.715 34.663 1.00 53.53 289 GLY A C 1
ATOM 2346 O O . GLY A 1 289 ? 4.955 25.513 35.628 1.00 53.53 289 GLY A O 1
ATOM 2347 N N . HIS A 1 290 ? 3.247 26.632 34.694 1.00 49.94 290 HIS A N 1
ATOM 2348 C CA . HIS A 1 290 ? 2.910 27.402 35.894 1.00 49.94 290 HIS A CA 1
ATOM 2349 C C . HIS A 1 290 ? 1.865 26.660 36.744 1.00 49.94 290 HIS A C 1
ATOM 2351 O O . HIS A 1 290 ? 0.912 26.094 36.204 1.00 49.94 290 HIS A O 1
ATOM 2357 N N . TYR A 1 291 ? 2.061 26.622 38.067 1.00 53.22 291 TYR A N 1
ATOM 2358 C CA . TYR A 1 291 ? 1.216 25.868 39.002 1.00 53.22 291 TYR A CA 1
ATOM 2359 C C . TYR A 1 291 ? 0.111 26.759 39.580 1.00 53.22 291 TYR A C 1
ATOM 2361 O O . TYR A 1 291 ? 0.415 27.805 40.153 1.00 53.22 291 TYR A O 1
ATOM 2369 N N . HIS A 1 292 ? -1.152 26.341 39.449 1.00 51.66 292 HIS A N 1
ATOM 2370 C CA . HIS A 1 292 ? -2.323 27.082 39.941 1.00 51.66 292 HIS A CA 1
ATOM 2371 C C . HIS A 1 292 ? -3.040 26.317 41.060 1.00 51.66 292 HIS A C 1
ATOM 2373 O O . HIS A 1 292 ? -3.231 25.102 40.963 1.00 51.66 292 HIS A O 1
ATOM 2379 N N . TYR A 1 293 ? -3.449 27.048 42.099 1.00 52.47 293 TYR A N 1
ATOM 2380 C CA . TYR A 1 293 ? -4.104 26.538 43.309 1.00 52.47 293 TYR A CA 1
ATOM 2381 C C . TYR A 1 293 ? -5.626 26.710 43.226 1.00 52.47 293 TYR A C 1
ATOM 2383 O O . TYR A 1 293 ? -6.092 27.732 42.718 1.00 52.47 293 TYR A O 1
ATOM 2391 N N . TYR A 1 294 ? -6.411 25.760 43.741 1.00 49.16 294 TYR A N 1
ATOM 2392 C CA . TYR A 1 294 ? -7.862 25.947 43.855 1.00 49.16 294 TYR A CA 1
ATOM 2393 C C . TYR A 1 294 ? -8.188 26.703 45.146 1.00 49.16 294 TYR A C 1
ATOM 2395 O O . TYR A 1 294 ? -7.959 26.193 46.240 1.00 49.16 294 TYR A O 1
ATOM 2403 N N . ASP A 1 295 ? -8.746 27.904 45.033 1.00 44.94 295 ASP A N 1
ATOM 2404 C CA . ASP A 1 295 ? -9.337 28.592 46.177 1.00 44.94 295 ASP A CA 1
ATOM 2405 C C . ASP A 1 295 ? -10.769 28.075 46.373 1.00 44.94 295 ASP A C 1
ATOM 2407 O O . ASP A 1 295 ? -11.681 28.393 45.609 1.00 44.94 295 ASP A O 1
ATOM 2411 N N . THR A 1 296 ? -10.964 27.213 47.369 1.00 44.56 296 THR A N 1
ATOM 2412 C CA . THR A 1 296 ? -12.266 26.608 47.685 1.00 44.56 296 THR A CA 1
ATOM 2413 C C . THR A 1 296 ? -13.162 27.508 48.542 1.00 44.56 296 THR A C 1
ATOM 2415 O O . THR A 1 296 ? -14.135 27.018 49.111 1.00 44.56 296 THR A O 1
ATOM 2418 N N . THR A 1 297 ? -12.870 28.808 48.671 1.00 41.03 297 THR A N 1
ATOM 2419 C CA . THR A 1 297 ? -13.674 29.720 49.508 1.00 41.03 297 THR A CA 1
ATOM 2420 C C . THR A 1 297 ? -14.814 30.437 48.784 1.00 41.03 297 THR A C 1
ATOM 2422 O O . THR A 1 297 ? -15.561 31.168 49.431 1.00 41.03 297 THR A O 1
ATOM 2425 N N . ASN A 1 298 ? -15.029 30.196 47.485 1.00 38.00 298 ASN A N 1
ATOM 2426 C CA . ASN A 1 298 ? -16.185 30.747 46.772 1.00 38.00 298 ASN A CA 1
ATOM 2427 C C . ASN A 1 298 ? -17.117 29.662 46.223 1.00 38.00 298 ASN A C 1
ATOM 2429 O O . ASN A 1 298 ? -16.804 28.931 45.283 1.00 38.00 298 ASN A O 1
ATOM 2433 N N . ASP A 1 299 ? -18.293 29.608 46.841 1.00 42.94 299 ASP A N 1
ATOM 2434 C CA . ASP A 1 299 ? -19.459 28.803 46.503 1.00 42.94 299 ASP A CA 1
ATOM 2435 C C . ASP A 1 299 ? -20.097 29.261 45.180 1.00 42.94 299 ASP A C 1
ATOM 2437 O O . ASP A 1 299 ? -21.124 29.936 45.166 1.00 42.94 299 ASP A O 1
ATOM 2441 N N . THR A 1 300 ? -19.484 28.886 44.052 1.00 38.03 300 THR A N 1
ATOM 2442 C CA . THR A 1 300 ? -20.176 28.861 42.756 1.00 38.03 300 THR A CA 1
ATOM 2443 C C . THR A 1 300 ? -19.619 27.738 41.876 1.00 38.03 300 THR A C 1
ATOM 2445 O O . THR A 1 300 ? -18.609 27.879 41.190 1.00 38.03 300 THR A O 1
ATOM 2448 N N . THR A 1 301 ? -20.298 26.591 41.868 1.00 42.34 301 THR A N 1
ATOM 2449 C CA . THR A 1 301 ? -20.174 25.594 40.785 1.00 42.34 301 THR A CA 1
ATOM 2450 C C . THR A 1 301 ? -20.641 26.223 39.452 1.00 42.34 301 THR A C 1
ATOM 2452 O O . THR A 1 301 ? -21.501 27.104 39.503 1.00 42.34 301 THR A O 1
ATOM 2455 N N . PRO A 1 302 ? -20.154 25.800 38.254 1.00 47.78 302 PRO A N 1
ATOM 2456 C CA . PRO A 1 302 ? -20.044 24.385 37.905 1.00 47.78 302 PRO A CA 1
ATOM 2457 C C . PRO A 1 302 ? -18.877 23.920 37.014 1.00 47.78 302 PRO A C 1
ATOM 2459 O O . PRO A 1 302 ? -18.294 24.624 36.196 1.00 47.78 302 PRO A O 1
ATOM 2462 N N . SER A 1 303 ? -18.660 22.613 37.152 1.00 52.03 303 SER A N 1
ATOM 2463 C CA . SER A 1 303 ? -17.870 21.646 36.380 1.00 52.03 303 SER A CA 1
ATOM 2464 C C . SER A 1 303 ? -18.137 21.605 34.849 1.00 52.03 303 SER A C 1
ATOM 2466 O O . SER A 1 303 ? -18.076 20.530 34.253 1.00 52.03 303 SER A O 1
ATOM 2468 N N . ASP A 1 304 ? -18.431 22.727 34.189 1.00 58.16 304 ASP A N 1
ATOM 2469 C CA . ASP A 1 304 ? -18.803 22.774 32.759 1.00 58.16 304 ASP A CA 1
ATOM 2470 C C . ASP A 1 304 ? -17.877 23.666 31.903 1.00 58.16 304 ASP A C 1
ATOM 2472 O O . ASP A 1 304 ? -18.152 23.962 30.744 1.00 58.16 304 ASP A O 1
ATOM 2476 N N . GLY A 1 305 ? -16.744 24.101 32.467 1.00 66.56 305 GLY A N 1
ATOM 2477 C CA . GLY A 1 305 ? -15.691 24.833 31.748 1.00 66.56 305 GLY A CA 1
ATOM 2478 C C . GLY A 1 305 ? -15.960 26.317 31.489 1.00 66.56 305 GLY A C 1
ATOM 2479 O O . GLY A 1 305 ? -15.075 27.009 30.984 1.00 66.56 305 GLY A O 1
ATOM 2480 N N . TRP A 1 306 ? -17.137 26.825 31.853 1.00 71.75 306 TRP A N 1
ATOM 2481 C CA . TRP A 1 306 ? -17.501 28.237 31.749 1.00 71.75 306 TRP A CA 1
ATOM 2482 C C . TRP A 1 306 ? -17.184 28.994 33.041 1.00 71.75 306 TRP A C 1
ATOM 2484 O O . TRP A 1 306 ? -17.622 28.581 34.111 1.00 71.75 306 TRP A O 1
ATOM 2494 N N . ALA A 1 307 ? -16.487 30.128 32.942 1.00 69.75 307 ALA A N 1
ATOM 2495 C CA . ALA A 1 307 ? -16.326 31.070 34.052 1.00 69.75 307 ALA A CA 1
ATOM 2496 C C . ALA A 1 307 ? -16.859 32.457 33.679 1.00 69.75 307 ALA A C 1
ATOM 2498 O O . ALA A 1 307 ? -16.768 32.875 32.523 1.00 69.75 307 ALA A O 1
ATOM 2499 N N . GLN A 1 308 ? -17.428 33.161 34.657 1.00 79.56 308 GLN A N 1
ATOM 2500 C CA . GLN A 1 308 ? -17.938 34.519 34.497 1.00 79.56 308 GLN A CA 1
ATOM 2501 C C . GLN A 1 308 ? -16.837 35.540 34.808 1.00 79.56 308 GLN A C 1
ATOM 2503 O O . GLN A 1 308 ? -16.149 35.442 35.819 1.00 79.56 308 GLN A O 1
ATOM 2508 N N . TYR A 1 309 ? -16.716 36.551 33.960 1.00 73.94 309 TYR A N 1
ATOM 2509 C CA . TYR A 1 309 ? -15.816 37.689 34.090 1.00 73.94 309 TYR A CA 1
ATOM 2510 C C . TYR A 1 309 ? -16.613 38.984 33.960 1.00 73.94 309 TYR A C 1
ATOM 2512 O O . TYR A 1 309 ? -17.725 38.989 33.434 1.00 73.94 309 TYR A O 1
ATOM 2520 N N . LYS A 1 310 ? -16.042 40.098 34.415 1.00 81.62 310 LYS A N 1
ATOM 2521 C CA . LYS A 1 310 ? -16.575 41.439 34.157 1.00 81.62 310 LYS A CA 1
ATOM 2522 C C . LYS A 1 310 ? -15.602 42.206 33.282 1.00 81.62 310 LYS A C 1
ATOM 2524 O O . LYS A 1 310 ? -14.395 42.140 33.494 1.00 81.62 310 LYS A O 1
ATOM 2529 N N . ASP A 1 311 ? -16.134 42.896 32.288 1.00 77.06 311 ASP A N 1
ATOM 2530 C CA . ASP A 1 311 ? -15.358 43.780 31.433 1.00 77.06 311 ASP A CA 1
ATOM 2531 C C . ASP A 1 311 ? -15.059 45.096 32.166 1.00 77.06 311 ASP A C 1
ATOM 2533 O O . ASP A 1 311 ? -15.968 45.741 32.682 1.00 77.06 311 ASP A O 1
ATOM 2537 N N . GLU A 1 312 ? -13.790 45.498 32.235 1.00 70.00 312 GLU A N 1
ATOM 2538 C CA . GLU A 1 312 ? -13.367 46.680 33.005 1.00 70.00 312 GLU A CA 1
ATOM 2539 C C . GLU A 1 312 ? -13.785 48.011 32.362 1.00 70.00 312 GLU A C 1
ATOM 2541 O O . GLU A 1 312 ? -13.883 49.018 33.060 1.00 70.00 312 GLU A O 1
ATOM 2546 N N . GLN A 1 313 ? -14.056 48.040 31.052 1.00 67.12 313 GLN A N 1
ATOM 2547 C CA . GLN A 1 313 ? -14.473 49.262 30.355 1.00 67.12 313 GLN A CA 1
ATOM 2548 C C . GLN A 1 313 ? -15.980 49.509 30.434 1.00 67.12 313 GLN A C 1
ATOM 2550 O O . GLN A 1 313 ? -16.408 50.660 30.499 1.00 67.12 313 GLN A O 1
ATOM 2555 N N . SER A 1 314 ? -16.784 48.447 30.429 1.00 75.44 314 SER A N 1
ATOM 2556 C CA . SER A 1 314 ? -18.250 48.535 30.424 1.00 75.44 314 SER A CA 1
ATOM 2557 C C . SER A 1 314 ? -18.908 48.114 31.740 1.00 75.44 314 SER A C 1
ATOM 2559 O O . SER A 1 314 ? -20.080 48.413 31.961 1.00 75.44 314 SER A O 1
ATOM 2561 N N . GLY A 1 315 ? -18.189 47.409 32.617 1.00 76.88 315 GLY A N 1
ATOM 2562 C CA . GLY A 1 315 ? -18.729 46.795 33.833 1.00 76.88 315 GLY A CA 1
ATOM 2563 C C . GLY A 1 315 ? -19.666 45.607 33.575 1.00 76.88 315 GLY A C 1
ATOM 2564 O O . GLY A 1 315 ? -20.187 45.026 34.531 1.00 76.88 315 GLY A O 1
ATOM 2565 N N . ALA A 1 316 ? -19.895 45.237 32.310 1.00 70.44 316 ALA A N 1
ATOM 2566 C CA . ALA A 1 316 ? -20.810 44.171 31.924 1.00 70.44 316 ALA A CA 1
ATOM 2567 C C . ALA A 1 316 ? -20.188 42.786 32.157 1.00 70.44 316 ALA A C 1
ATOM 2569 O O . ALA A 1 316 ? -18.986 42.580 31.971 1.00 70.44 316 ALA A O 1
ATOM 2570 N N . ALA A 1 317 ? -21.014 41.829 32.582 1.00 79.31 317 ALA A N 1
ATOM 2571 C CA . ALA A 1 317 ? -20.579 40.457 32.806 1.00 79.31 317 ALA A CA 1
ATOM 2572 C C . ALA A 1 317 ? -20.555 39.666 31.486 1.00 79.31 317 ALA A C 1
ATOM 2574 O O . ALA A 1 317 ? -21.481 39.749 30.680 1.00 79.31 317 ALA A O 1
ATOM 2575 N N . TYR A 1 318 ? -19.517 38.860 31.281 1.00 80.31 318 TYR A N 1
ATOM 2576 C CA . TYR A 1 318 ? -19.410 37.921 30.167 1.00 80.31 318 TYR A CA 1
ATOM 2577 C C . TYR A 1 318 ? -18.917 36.558 30.659 1.00 80.31 318 TYR A C 1
ATOM 2579 O O . TYR A 1 318 ? -18.200 36.458 31.649 1.00 80.31 318 TYR A O 1
ATOM 2587 N N . TYR A 1 319 ? -19.293 35.491 29.967 1.00 81.62 319 TYR A N 1
ATOM 2588 C CA . TYR A 1 319 ? -18.883 34.119 30.236 1.00 81.62 319 TYR A CA 1
ATOM 2589 C C . TYR A 1 319 ? -17.813 33.674 29.235 1.00 81.62 319 TYR A C 1
ATOM 2591 O O . TYR A 1 319 ? -17.895 33.986 28.045 1.00 81.62 319 TYR A O 1
ATOM 2599 N N . TYR A 1 320 ? -16.814 32.928 29.705 1.00 67.44 320 TYR A N 1
ATOM 2600 C CA . TYR A 1 320 ? -15.727 32.386 28.891 1.00 67.44 320 TYR A CA 1
ATOM 2601 C C . TYR A 1 320 ? -15.538 30.889 29.126 1.00 67.44 320 TYR A C 1
ATOM 2603 O O . TYR A 1 320 ? -15.410 30.450 30.273 1.00 67.44 320 TYR A O 1
ATOM 2611 N N . ASN A 1 321 ? -15.488 30.117 28.040 1.00 78.81 321 ASN A N 1
ATOM 2612 C CA . ASN A 1 321 ? -15.237 28.683 28.085 1.00 78.81 321 ASN A CA 1
ATOM 2613 C C . ASN A 1 321 ? -13.740 28.380 27.954 1.00 78.81 321 ASN A C 1
ATOM 2615 O O . ASN A 1 321 ? -13.120 28.665 26.930 1.00 78.81 321 ASN A O 1
ATOM 2619 N N . HIS A 1 322 ? -13.171 27.729 28.963 1.00 61.31 322 HIS A N 1
ATOM 2620 C CA . HIS A 1 322 ? -11.743 27.417 29.034 1.00 61.31 322 HIS A CA 1
ATOM 2621 C C . HIS A 1 322 ? -11.331 26.232 28.151 1.00 61.31 322 HIS A C 1
ATOM 2623 O O . HIS A 1 322 ? -10.149 26.076 27.851 1.00 61.31 322 HIS A O 1
ATOM 2629 N N . PHE A 1 323 ? -12.284 25.406 27.712 1.00 64.75 323 PHE A N 1
ATOM 2630 C CA . PHE A 1 323 ? -12.024 24.275 26.822 1.00 64.75 323 PHE A CA 1
ATOM 2631 C C . PHE A 1 323 ? -12.139 24.647 25.341 1.00 64.75 323 PHE A C 1
ATOM 2633 O O . PHE A 1 323 ? -11.373 24.125 24.531 1.00 64.75 323 PHE A O 1
ATOM 2640 N N . THR A 1 324 ? -13.083 25.521 24.973 1.00 74.12 324 THR A N 1
ATOM 2641 C CA . THR A 1 324 ? -13.335 25.901 23.567 1.00 74.12 324 THR A CA 1
ATOM 2642 C C . THR A 1 324 ? -12.796 27.281 23.192 1.00 74.12 324 THR A C 1
ATOM 2644 O O . THR A 1 324 ? -12.623 27.555 22.007 1.00 74.12 324 THR A O 1
ATOM 2647 N N . GLY A 1 325 ? -12.493 28.141 24.171 1.00 72.75 325 GLY A N 1
ATOM 2648 C CA . GLY A 1 325 ? -12.063 29.524 23.945 1.00 72.75 325 GLY A CA 1
ATOM 2649 C C . GLY A 1 325 ? -13.197 30.473 23.540 1.00 72.75 325 GLY A C 1
ATOM 2650 O O . GLY A 1 325 ? -12.944 31.588 23.084 1.00 72.75 325 GLY A O 1
ATOM 2651 N N . GLU A 1 326 ? -14.452 30.043 23.670 1.00 66.44 326 GLU A N 1
ATOM 2652 C CA . GLU A 1 326 ? -15.628 30.825 23.287 1.00 66.44 326 GLU A CA 1
ATOM 2653 C C . GLU A 1 326 ? -16.008 31.848 24.369 1.00 66.44 326 GLU A C 1
ATOM 2655 O O . GLU A 1 326 ? -15.869 31.594 25.566 1.00 66.44 326 GLU A O 1
ATOM 2660 N N . ARG A 1 327 ? -16.510 33.015 23.941 1.00 82.75 327 ARG A N 1
ATOM 2661 C CA . ARG A 1 327 ? -16.989 34.104 24.808 1.00 82.75 327 ARG A CA 1
ATOM 2662 C C . ARG A 1 327 ? -18.458 34.401 24.530 1.00 82.75 327 ARG A C 1
ATOM 2664 O O . ARG A 1 327 ? -18.848 34.500 23.370 1.00 82.75 327 ARG A O 1
ATOM 2671 N N . TYR A 1 328 ? -19.240 34.609 25.584 1.00 77.19 328 TYR A N 1
ATOM 2672 C CA . TYR A 1 328 ? -20.656 34.971 25.513 1.00 77.19 328 TYR A CA 1
ATOM 2673 C C . TYR A 1 328 ? -20.958 36.130 26.471 1.00 77.19 328 TYR A C 1
ATOM 2675 O O . TYR A 1 328 ? -20.537 36.085 27.620 1.00 77.19 328 TYR A O 1
ATOM 2683 N N . TRP A 1 329 ? -21.675 37.162 26.029 1.00 80.56 329 TRP A N 1
ATOM 2684 C CA . TRP A 1 329 ? -22.048 38.307 26.875 1.00 80.56 329 TRP A CA 1
ATOM 2685 C C . TRP A 1 329 ? -23.427 38.084 27.498 1.00 80.56 329 TRP A C 1
ATOM 2687 O O . TRP A 1 329 ? -24.323 37.601 26.807 1.00 80.56 329 TRP A O 1
ATOM 2697 N N . ALA A 1 330 ? -23.567 38.391 28.791 1.00 62.31 330 ALA A N 1
ATOM 2698 C CA . ALA A 1 330 ? -24.807 38.202 29.546 1.00 62.31 330 ALA A CA 1
ATOM 2699 C C . ALA A 1 330 ? -25.791 39.358 29.347 1.00 62.31 330 ALA A C 1
ATOM 2701 O O . ALA A 1 330 ? -25.331 40.523 29.387 1.00 62.31 330 ALA A O 1
#

InterPro domains:
  IPR000048 IQ motif, EF-hand binding site [PF00612] (168-186)
  IPR001202 WW domain [PF00397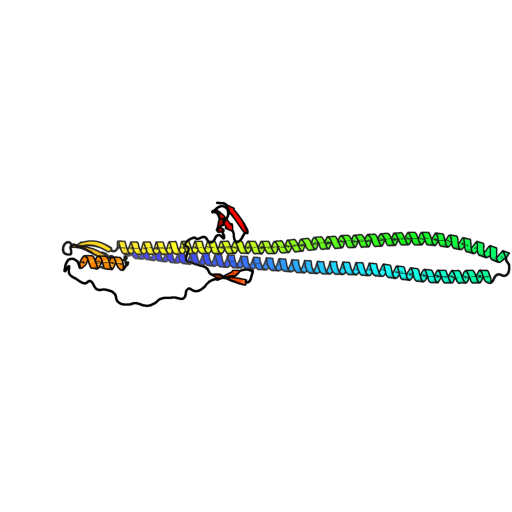] (213-241)
  IPR001202 WW domain [PF00397] (304-329)
  IPR001202 WW domain [PS50020] (209-243)
  IPR001202 WW domain [PS50020] (300-330)
  IPR001202 WW domain [SM00456] (210-243)
  IPR001202 WW domain [SM00456] (301-330)
  IPR001202 WW domain [cd00201] (213-241)
  IPR001202 WW domain [cd00201] (304-329)
  IPR036020 WW domain superfamily [SSF51045] (207-241)

Secondary structure (DSSP, 8-state):
-HHHHHHHHHHHHHHHHHHHHHHHHHHHHHHHHHHHHHHHHHHHHHHHHHHHHHHHHHHHHHHHHHHHHHHHHHHHHHHHHHHHHHHHHHHHHHHHHHHHHHS---HHHHHHHHHHHHHHHHHHHHHHHHHHHHHHHHHHHHHHHHHHHHHHHHHHHHHHHHHHHHHHHHHHHHHHHHHHHHHHHHHHHHHHHHHHHHHHHHHHHHHHHHHHTTEEEEEETTTTEEEEEETTT--EESS-TT---HHHHHHHHHHHHTTS----------------------EEE-TTS-EEE--TTS----SSSEEEEE-TTT--EEEEETTT--EEE-